Protein AF-0000000075744227 (afdb_homodimer)

pLDDT: mean 89.2, std 10.13, range [50.41, 97.88]

Solvent-accessible surface area (backbone atoms only — not comparable to full-atom values): 17697 Å² total; per-residue (Å²): 118,85,28,37,31,43,33,28,38,53,71,65,50,61,63,49,32,51,54,50,25,53,53,41,32,74,75,74,38,80,51,44,47,39,76,48,86,39,42,45,32,32,41,33,38,26,73,54,60,25,51,58,55,32,33,55,44,60,72,35,85,44,44,75,68,45,28,61,28,34,44,33,35,76,38,82,39,86,50,91,48,60,69,61,50,48,54,54,44,68,75,48,46,70,74,39,59,88,41,31,32,24,66,44,41,41,37,49,93,64,89,47,52,33,67,56,51,24,51,53,49,43,51,56,38,41,75,71,69,44,58,59,42,81,77,82,45,43,16,37,38,38,36,45,34,47,93,89,29,23,25,33,34,74,42,31,46,79,61,41,63,67,30,33,39,74,85,84,123,118,84,27,37,30,42,32,28,37,53,70,68,51,61,60,48,30,52,54,50,26,54,53,41,30,74,75,73,38,79,51,46,46,37,76,49,89,40,40,47,33,33,40,34,38,26,72,54,61,25,52,58,53,31,33,55,46,60,71,35,85,43,42,75,69,46,28,61,29,34,44,34,36,76,40,82,38,84,50,90,47,60,69,61,51,49,53,53,44,68,76,48,45,70,76,41,58,90,41,31,31,26,66,44,40,41,37,49,92,66,91,47,52,33,66,55,51,25,51,53,49,44,53,56,37,40,75,70,70,46,57,62,41,81,77,82,45,44,17,36,40,38,38,44,33,48,93,90,29,23,27,33,34,73,41,31,46,79,61,42,62,67,28,33,39,73,84,84,121

Secondary structure (DSSP, 8-state):
--EEEEEEE--SHHHHHHHHHHHHHHHHSSEEEEE-SSTTEEEEEESS-HHHHHHHHHTSTTBTTTEEEEEEESEEESS--HHHHHHHHHHHGGGGTTPPEEEEEE-TTTTS-HHHHHHHHHHHHHHTT--B-SSS-SEEEEEEEETTEEEEEEEEHHHHTTT-B----/--EEEEEEE--SHHHHHHHHHHHHHHHHSSEEEEE-SSTTEEEEEESS-HHHHHHHHHTSTTBTTTEEEEEEESEEESS--HHHHHHHHHHHGGGGTTPPEEEEEE-TTTTS-HHHHHHHHHHHHHHTT--B-SSS-SEEEEEEEETTEEEEEEEEHHHHTTT-B----

Structure (mmCIF, N/CA/C/O backbone):
data_AF-0000000075744227-model_v1
#
loop_
_entity.id
_entity.type
_entity.pdbx_description
1 polymer 'THUMP domain-containing protein'
#
loop_
_atom_site.group_PDB
_atom_site.id
_atom_site.type_symbol
_atom_site.label_atom_id
_atom_site.label_alt_id
_atom_site.label_comp_id
_atom_site.label_asym_id
_atom_site.label_entity_id
_atom_site.label_seq_id
_atom_site.pdbx_PDB_ins_code
_atom_site.Cartn_x
_atom_site.Cartn_y
_atom_site.Cartn_z
_atom_site.occupancy
_atom_site.B_iso_or_equiv
_atom_site.auth_seq_id
_atom_site.auth_comp_id
_atom_site.auth_asym_id
_atom_site.auth_atom_id
_atom_site.pdbx_PDB_model_num
ATOM 1 N N . MET A 1 1 ? -13.008 -24.016 -2.205 1 71.94 1 MET A N 1
ATOM 2 C CA . MET A 1 1 ? -11.711 -23.453 -1.839 1 71.94 1 MET A CA 1
ATOM 3 C C . MET A 1 1 ? -11.391 -22.219 -2.676 1 71.94 1 MET A C 1
ATOM 5 O O . MET A 1 1 ? -11.781 -22.141 -3.84 1 71.94 1 MET A O 1
ATOM 9 N N . VAL A 1 2 ? -11 -20.953 -2.018 1 87.75 2 VAL A N 1
ATOM 10 C CA . VAL A 1 2 ? -10.82 -19.719 -2.768 1 87.75 2 VAL A CA 1
ATOM 11 C C . VAL A 1 2 ? -9.375 -19.594 -3.234 1 87.75 2 VAL A C 1
ATOM 13 O O . VAL A 1 2 ? -8.445 -19.703 -2.432 1 87.75 2 VAL A O 1
ATOM 16 N N . ASN A 1 3 ? -9.25 -19.672 -4.637 1 95 3 ASN A N 1
ATOM 17 C CA . ASN A 1 3 ? -7.938 -19.469 -5.238 1 95 3 ASN A CA 1
ATOM 18 C C . ASN A 1 3 ? -7.664 -18 -5.5 1 95 3 ASN A C 1
ATOM 20 O O . ASN A 1 3 ? -8.594 -17.203 -5.625 1 95 3 ASN A O 1
ATOM 24 N N . VAL A 1 4 ? -6.375 -17.734 -5.508 1 96.81 4 VAL A N 1
ATOM 25 C CA . VAL A 1 4 ? -6.02 -16.312 -5.547 1 96.81 4 VAL A CA 1
ATOM 26 C C . VAL A 1 4 ? -5.016 -16.062 -6.668 1 96.81 4 VAL A C 1
ATOM 28 O O . VAL A 1 4 ? -4.094 -16.859 -6.875 1 96.81 4 VAL A O 1
ATOM 31 N N . ILE A 1 5 ? -5.223 -15.016 -7.434 1 97.56 5 ILE A N 1
ATOM 32 C CA . ILE A 1 5 ? -4.246 -14.414 -8.328 1 97.56 5 ILE A CA 1
ATOM 33 C C . ILE A 1 5 ? -3.941 -12.984 -7.875 1 97.56 5 ILE A C 1
ATOM 35 O O . ILE A 1 5 ? -4.852 -12.227 -7.535 1 97.56 5 ILE A O 1
ATOM 39 N N . LEU A 1 6 ? -2.662 -12.688 -7.82 1 95.75 6 LEU A N 1
ATOM 40 C CA . LEU A 1 6 ? -2.252 -11.32 -7.504 1 95.75 6 LEU A CA 1
ATOM 41 C C . LEU A 1 6 ? -1.836 -10.57 -8.766 1 95.75 6 LEU A C 1
ATOM 43 O O . LEU A 1 6 ? -1.061 -11.094 -9.57 1 95.75 6 LEU A O 1
ATOM 47 N N . ALA A 1 7 ? -2.418 -9.445 -8.992 1 92 7 ALA A N 1
ATOM 48 C CA . ALA A 1 7 ? -2.08 -8.594 -10.125 1 92 7 ALA A CA 1
ATOM 49 C C . ALA A 1 7 ? -1.639 -7.207 -9.672 1 92 7 ALA A C 1
ATOM 51 O O . ALA A 1 7 ? -2.225 -6.637 -8.75 1 92 7 ALA A O 1
ATOM 52 N N . THR A 1 8 ? -0.558 -6.691 -10.234 1 82.62 8 THR A N 1
ATOM 53 C CA . THR A 1 8 ? -0.039 -5.375 -9.883 1 82.62 8 THR A CA 1
ATOM 54 C C . THR A 1 8 ? -0.199 -4.402 -11.047 1 82.62 8 THR A C 1
ATOM 56 O O . THR A 1 8 ? 0.162 -4.719 -12.18 1 82.62 8 THR A O 1
ATOM 59 N N . THR A 1 9 ? -0.82 -3.322 -10.828 1 80.19 9 THR A N 1
ATOM 60 C CA . THR A 1 9 ? -1.021 -2.301 -11.852 1 80.19 9 THR A CA 1
ATOM 61 C C . THR A 1 9 ? 0.222 -1.428 -11.992 1 80.19 9 THR A C 1
ATOM 63 O O . THR A 1 9 ? 1.064 -1.384 -11.094 1 80.19 9 THR A O 1
ATOM 66 N N . LYS A 1 10 ? 0.418 -0.942 -13.227 1 62.38 10 LYS A N 1
ATOM 67 C CA . LYS A 1 10 ? 1.476 0.041 -13.438 1 62.38 10 LYS A CA 1
ATOM 68 C C . LYS A 1 10 ? 1.336 1.217 -12.477 1 62.38 10 LYS A C 1
ATOM 70 O O . LYS A 1 10 ? 0.228 1.7 -12.234 1 62.38 10 LYS A O 1
ATOM 75 N N . PRO A 1 11 ? 2.498 1.317 -11.797 1 53.53 11 PRO A N 1
ATOM 76 C CA . PRO A 1 11 ? 2.432 2.461 -10.891 1 53.53 11 PRO A CA 1
ATOM 77 C C . PRO A 1 11 ? 2.072 3.764 -11.602 1 53.53 11 PRO A C 1
ATOM 79 O O . PRO A 1 11 ? 2.57 4.027 -12.695 1 53.53 11 PRO A O 1
ATOM 82 N N . ARG A 1 12 ? 0.866 4.16 -11.586 1 50.84 12 ARG A N 1
ATOM 83 C CA . ARG A 1 12 ? 0.671 5.512 -12.102 1 50.84 12 ARG A CA 1
ATOM 84 C C . ARG A 1 12 ? 1.357 6.539 -11.203 1 50.84 12 ARG A C 1
ATOM 86 O O . ARG A 1 12 ? 1.536 7.695 -11.602 1 50.84 12 ARG A O 1
ATOM 93 N N . ASN A 1 13 ? 1.896 5.992 -10.062 1 56.44 13 ASN A N 1
ATOM 94 C CA . ASN A 1 13 ? 2.322 6.996 -9.094 1 56.44 13 ASN A CA 1
ATOM 95 C C . ASN A 1 13 ? 3.732 7.5 -9.383 1 56.44 13 ASN A C 1
ATOM 97 O O . ASN A 1 13 ? 4.066 8.641 -9.07 1 56.44 13 ASN A O 1
ATOM 101 N N . SER A 1 14 ? 4.488 6.688 -10.156 1 57.91 14 SER A N 1
ATOM 102 C CA . SER A 1 14 ? 5.867 7.133 -10.328 1 57.91 14 SER A CA 1
ATOM 103 C C . SER A 1 14 ? 5.93 8.422 -11.141 1 57.91 14 SER A C 1
ATOM 105 O O . SER A 1 14 ? 6.672 9.344 -10.797 1 57.91 14 SER A O 1
ATOM 107 N N . ARG A 1 15 ? 5.102 8.43 -12.117 1 69.31 15 ARG A N 1
ATOM 108 C CA . ARG A 1 15 ? 5.129 9.648 -12.922 1 69.31 15 ARG A CA 1
ATOM 109 C C . ARG A 1 15 ? 4.578 10.828 -12.133 1 69.31 15 ARG A C 1
ATOM 111 O O . ARG A 1 15 ? 5.117 11.938 -12.211 1 69.31 15 ARG A O 1
ATOM 118 N N . ILE A 1 16 ? 3.674 10.484 -11.297 1 79.62 16 ILE A N 1
ATOM 119 C CA . ILE A 1 16 ? 3.055 11.555 -10.523 1 79.62 16 ILE A CA 1
ATOM 120 C C . ILE A 1 16 ? 4.035 12.078 -9.477 1 79.62 16 ILE A C 1
ATOM 122 O O . ILE A 1 16 ? 4.148 13.289 -9.273 1 79.62 16 ILE A O 1
ATOM 126 N N . ALA A 1 17 ? 4.801 11.203 -8.836 1 88.81 17 ALA A N 1
ATOM 127 C CA . ALA A 1 17 ? 5.781 11.594 -7.832 1 88.81 17 ALA A CA 1
ATOM 128 C C . ALA A 1 17 ? 6.844 12.516 -8.43 1 88.81 17 ALA A C 1
ATOM 130 O O . ALA A 1 17 ? 7.16 13.562 -7.863 1 88.81 17 ALA A O 1
ATOM 131 N N . LYS A 1 18 ? 7.324 12.133 -9.586 1 88.62 18 LYS A N 1
ATOM 132 C CA . LYS A 1 18 ? 8.359 12.93 -10.234 1 88.62 18 LYS A CA 1
ATOM 133 C C . LYS A 1 18 ? 7.805 14.281 -10.688 1 88.62 18 LYS A C 1
ATOM 135 O O . LYS A 1 18 ? 8.453 15.312 -10.508 1 88.62 18 LYS A O 1
ATOM 140 N N . ASP A 1 19 ? 6.617 14.328 -11.297 1 89.38 19 ASP A N 1
ATOM 141 C CA . ASP A 1 19 ? 5.984 15.562 -11.742 1 89.38 19 ASP A CA 1
ATOM 142 C C . ASP A 1 19 ? 5.758 16.516 -10.57 1 89.38 19 ASP A C 1
ATOM 144 O O . ASP A 1 19 ? 6.012 17.719 -10.688 1 89.38 19 ASP A O 1
ATOM 148 N N . LEU A 1 20 ? 5.332 15.945 -9.5 1 93.25 20 LEU A N 1
ATOM 149 C CA . LEU A 1 20 ? 5.094 16.766 -8.312 1 93.25 20 LEU A CA 1
ATOM 150 C C . LEU A 1 20 ? 6.406 17.297 -7.75 1 93.25 20 LEU A C 1
ATOM 152 O O . LEU A 1 20 ? 6.488 18.469 -7.355 1 93.25 20 LEU A O 1
ATOM 156 N N . GLU A 1 21 ? 7.379 16.438 -7.699 1 95.69 21 GLU A N 1
ATOM 157 C CA . GLU A 1 21 ? 8.688 16.859 -7.207 1 95.69 21 GLU A CA 1
ATOM 158 C C . GLU A 1 21 ? 9.258 18 -8.039 1 95.69 21 GLU A C 1
ATOM 160 O O . GLU A 1 21 ? 9.719 19 -7.496 1 95.69 21 GLU A O 1
ATOM 165 N N . ASP A 1 22 ? 9.195 17.812 -9.336 1 94 22 ASP A N 1
ATOM 166 C CA . ASP A 1 22 ? 9.688 18.859 -10.234 1 94 22 ASP A CA 1
ATOM 167 C C . ASP A 1 22 ? 8.945 20.172 -10 1 94 22 ASP A C 1
ATOM 169 O O . ASP A 1 22 ? 9.57 21.234 -9.953 1 94 22 ASP A O 1
ATOM 173 N N . TYR A 1 23 ? 7.656 20.078 -9.883 1 95.62 23 TYR A N 1
ATOM 174 C CA . TYR A 1 23 ? 6.836 21.25 -9.633 1 95.62 23 TYR A CA 1
ATOM 175 C C . TYR A 1 23 ? 7.266 21.953 -8.352 1 95.62 23 TYR A C 1
ATOM 177 O O . TYR A 1 23 ? 7.449 23.172 -8.336 1 95.62 23 TYR A O 1
ATOM 185 N N . LEU A 1 24 ? 7.469 21.203 -7.293 1 96.69 24 LEU A N 1
ATOM 186 C CA . LEU A 1 24 ? 7.762 21.781 -5.984 1 96.69 24 LEU A CA 1
ATOM 187 C C . LEU A 1 24 ? 9.188 22.328 -5.938 1 96.69 24 LEU A C 1
ATOM 189 O O . LEU A 1 24 ? 9.453 23.312 -5.254 1 96.69 24 LEU A O 1
ATOM 193 N N . ILE A 1 25 ? 10.094 21.672 -6.66 1 95.88 25 ILE A N 1
ATOM 194 C CA . ILE A 1 25 ? 11.469 22.156 -6.723 1 95.88 25 ILE A CA 1
ATOM 195 C C . ILE A 1 25 ? 11.492 23.547 -7.371 1 95.88 25 ILE A C 1
ATOM 197 O O . ILE A 1 25 ? 12.203 24.438 -6.91 1 95.88 25 ILE A O 1
ATOM 201 N N . VAL A 1 26 ? 10.734 23.688 -8.391 1 95.75 26 VAL A N 1
ATOM 202 C CA . VAL A 1 26 ? 10.664 24.969 -9.086 1 95.75 26 VAL A CA 1
ATOM 203 C C . VAL A 1 26 ? 10.047 26.016 -8.172 1 95.75 26 VAL A C 1
ATOM 205 O O . VAL A 1 26 ? 10.508 27.156 -8.125 1 95.75 26 VAL A O 1
ATOM 208 N N . LYS A 1 27 ? 9.055 25.656 -7.398 1 95.94 27 LYS A N 1
ATOM 209 C CA . LYS A 1 27 ? 8.281 26.609 -6.605 1 95.94 27 LYS A CA 1
ATOM 210 C C . LYS A 1 27 ? 8.961 26.891 -5.27 1 95.94 27 LYS A C 1
ATOM 212 O O . LYS A 1 27 ? 8.883 28.016 -4.75 1 95.94 27 LYS A O 1
ATOM 217 N N . LEU A 1 28 ? 9.539 25.828 -4.684 1 96.19 28 LEU A N 1
ATOM 218 C CA . LEU A 1 28 ? 9.906 25.953 -3.277 1 96.19 28 LEU A CA 1
ATOM 219 C C . LEU A 1 28 ? 11.391 25.625 -3.072 1 96.19 28 LEU A C 1
ATOM 221 O O . LEU A 1 28 ? 11.953 25.922 -2.016 1 96.19 28 LEU A O 1
ATOM 225 N N . GLY A 1 29 ? 12 25.031 -4.094 1 94.25 29 GLY A N 1
ATOM 226 C CA . GLY A 1 29 ? 13.375 24.594 -3.924 1 94.25 29 GLY A CA 1
ATOM 227 C C . GLY A 1 29 ? 13.5 23.141 -3.525 1 94.25 29 GLY A C 1
ATOM 228 O O . GLY A 1 29 ? 12.875 22.266 -4.137 1 94.25 29 GLY A O 1
ATOM 229 N N . ASN A 1 30 ? 14.25 22.844 -2.457 1 92.38 30 ASN A N 1
ATOM 230 C CA . ASN A 1 30 ? 14.648 21.484 -2.098 1 92.38 30 ASN A CA 1
ATOM 231 C C . ASN A 1 30 ? 13.492 20.703 -1.468 1 92.38 30 ASN A C 1
ATOM 233 O O . ASN A 1 30 ? 13.195 20.875 -0.284 1 92.38 30 ASN A O 1
ATOM 237 N N . VAL A 1 31 ? 12.867 19.875 -2.254 1 95.81 31 VAL A N 1
ATOM 238 C CA . VAL A 1 31 ? 11.797 18.984 -1.829 1 95.81 31 VAL A CA 1
ATOM 239 C C . VAL A 1 31 ? 12 17.594 -2.438 1 95.81 31 VAL A C 1
ATOM 241 O O . VAL A 1 31 ? 12.461 17.469 -3.574 1 95.81 31 VAL A O 1
ATOM 244 N N . LYS A 1 32 ? 11.758 16.641 -1.697 1 96.75 32 LYS A N 1
ATOM 245 C CA . LYS A 1 32 ? 11.82 15.258 -2.174 1 96.75 32 LYS A CA 1
ATOM 246 C C . LYS A 1 32 ? 10.438 14.602 -2.135 1 96.75 32 LYS A C 1
ATOM 248 O O . LYS A 1 32 ? 9.727 14.703 -1.135 1 96.75 32 LYS A O 1
ATOM 253 N N . VAL A 1 33 ? 10.039 14.047 -3.252 1 94.31 33 VAL A N 1
ATOM 254 C CA . VAL A 1 33 ? 8.773 13.312 -3.316 1 94.31 33 VAL A CA 1
ATOM 255 C C . VAL A 1 33 ? 9.039 11.844 -3.637 1 94.31 33 VAL A C 1
ATOM 257 O O . VAL A 1 33 ? 9.703 11.531 -4.625 1 94.31 33 VAL A O 1
ATOM 260 N N . THR A 1 34 ? 8.523 11.008 -2.809 1 91 34 THR A N 1
ATOM 261 C CA . THR A 1 34 ? 8.742 9.578 -3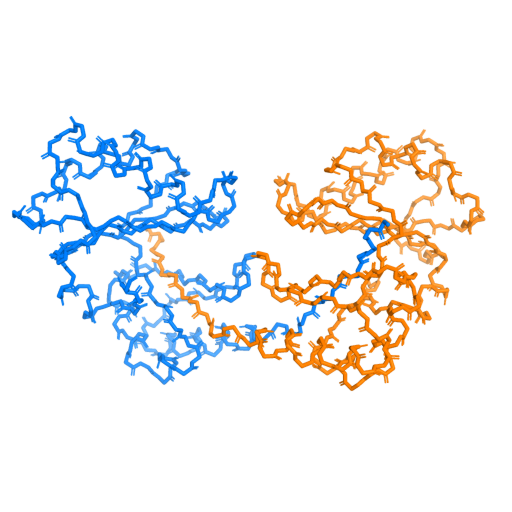.014 1 91 34 THR A CA 1
ATOM 262 C C . THR A 1 34 ? 7.438 8.805 -2.867 1 91 34 THR A C 1
ATOM 264 O O . THR A 1 34 ? 6.5 9.273 -2.213 1 91 34 THR A O 1
ATOM 267 N N . LYS A 1 35 ? 7.406 7.727 -3.502 1 83.94 35 LYS A N 1
ATOM 268 C CA . LYS A 1 35 ? 6.305 6.793 -3.291 1 83.94 35 LYS A CA 1
ATOM 269 C C . LYS A 1 35 ? 6.473 6.031 -1.978 1 83.94 35 LYS A C 1
ATOM 271 O O . LYS A 1 35 ? 7.59 5.652 -1.612 1 83.94 35 LYS A O 1
ATOM 276 N N . SER A 1 36 ? 5.395 5.895 -1.27 1 81.12 36 SER A N 1
ATOM 277 C CA . SER A 1 36 ? 5.426 5.031 -0.093 1 81.12 36 SER A CA 1
ATOM 278 C C . SER A 1 36 ? 5.191 3.57 -0.473 1 81.12 36 SER A C 1
ATOM 280 O O . SER A 1 36 ? 5 3.254 -1.647 1 81.12 36 SER A O 1
ATOM 282 N N . ARG A 1 37 ? 5.324 2.748 0.46 1 71.5 37 ARG A N 1
ATOM 283 C CA . ARG A 1 37 ? 5.012 1.342 0.22 1 71.5 37 ARG A CA 1
ATOM 284 C C . ARG A 1 37 ? 3.516 1.137 0.027 1 71.5 37 ARG A C 1
ATOM 286 O O . ARG A 1 37 ? 3.078 0.059 -0.382 1 71.5 37 ARG A O 1
ATOM 293 N N . PHE A 1 38 ? 2.695 2.189 0.359 1 73.06 38 PHE A N 1
ATOM 294 C CA . PHE A 1 38 ? 1.245 2.117 0.218 1 73.06 38 PHE A CA 1
ATOM 295 C C . PHE A 1 38 ? 0.799 2.727 -1.105 1 73.06 38 PHE A C 1
ATOM 297 O O . PHE A 1 38 ? 1.265 3.803 -1.488 1 73.06 38 PHE A O 1
ATOM 304 N N . SER A 1 39 ? -0.042 2.027 -1.713 1 68 39 SER A N 1
ATOM 305 C CA . SER A 1 39 ? -0.528 2.438 -3.027 1 68 39 SER A CA 1
ATOM 306 C C . SER A 1 39 ? -1.152 3.828 -2.979 1 68 39 SER A C 1
ATOM 308 O O . SER A 1 39 ? -1.99 4.105 -2.117 1 68 39 SER A O 1
ATOM 310 N N . GLY A 1 40 ? -0.608 4.695 -3.834 1 73.5 40 GLY A N 1
ATOM 311 C CA . GLY A 1 40 ? -1.217 6.004 -4.004 1 73.5 40 GLY A CA 1
ATOM 312 C C . GLY A 1 40 ? -0.721 7.031 -3.002 1 73.5 40 GLY A C 1
ATOM 313 O O . GLY A 1 40 ? -1.068 8.211 -3.088 1 73.5 40 GLY A O 1
ATOM 314 N N . LEU A 1 41 ? 0.095 6.52 -2.09 1 83.94 41 LEU A N 1
ATOM 315 C CA . LEU A 1 41 ? 0.563 7.453 -1.071 1 83.94 41 LEU A CA 1
ATOM 316 C C . LEU A 1 41 ? 1.947 7.988 -1.421 1 83.94 41 LEU A C 1
ATOM 318 O O . LEU A 1 41 ? 2.895 7.215 -1.581 1 83.94 41 LEU A O 1
ATOM 322 N N . LEU A 1 42 ? 2.025 9.258 -1.548 1 90 42 LEU A N 1
ATOM 323 C CA . LEU A 1 42 ? 3.291 9.945 -1.771 1 90 42 LEU A CA 1
ATOM 324 C C . LEU A 1 42 ? 3.777 10.617 -0.492 1 90 42 LEU A C 1
ATOM 326 O O . LEU A 1 42 ? 2.979 11.172 0.266 1 90 42 LEU A O 1
ATOM 330 N N . VAL A 1 43 ? 5.02 10.508 -0.291 1 94.12 43 VAL A N 1
ATOM 331 C CA . VAL A 1 43 ? 5.66 11.164 0.842 1 94.12 43 VAL A CA 1
ATOM 332 C C . VAL A 1 43 ? 6.504 12.336 0.349 1 94.12 43 VAL A C 1
ATOM 334 O O . VAL A 1 43 ? 7.398 12.156 -0.479 1 94.12 43 VAL A O 1
ATOM 337 N N . ILE A 1 44 ? 6.203 13.453 0.833 1 97 44 ILE A N 1
ATOM 338 C CA . ILE A 1 44 ? 6.926 14.672 0.483 1 97 44 ILE A CA 1
ATOM 339 C C . ILE A 1 44 ? 7.777 15.125 1.666 1 97 44 ILE A C 1
ATOM 341 O O . ILE A 1 44 ? 7.258 15.367 2.758 1 97 44 ILE A O 1
ATOM 345 N N . GLU A 1 45 ? 9.039 15.227 1.438 1 97.38 45 GLU A N 1
ATOM 346 C CA . GLU A 1 45 ? 9.977 15.617 2.484 1 97.38 45 GLU A CA 1
ATOM 347 C C . GLU A 1 45 ? 10.625 16.969 2.168 1 97.38 45 GLU A C 1
ATOM 349 O O . GLU A 1 45 ? 11.008 17.219 1.026 1 97.38 45 GLU A O 1
ATOM 354 N N . THR A 1 46 ? 10.703 17.828 3.145 1 96.81 46 THR A N 1
ATOM 355 C CA . THR A 1 46 ? 11.242 19.188 2.971 1 96.81 46 THR A CA 1
ATOM 356 C C . THR A 1 46 ? 11.703 19.75 4.309 1 96.81 46 THR A C 1
ATOM 358 O O . THR A 1 46 ? 11.344 19.234 5.367 1 96.81 46 THR A O 1
ATOM 361 N N . GLU A 1 47 ? 12.516 20.766 4.258 1 96.31 47 GLU A N 1
ATOM 362 C CA . GLU A 1 47 ? 12.906 21.5 5.453 1 96.31 47 GLU A CA 1
ATOM 363 C C . GLU A 1 47 ? 11.922 22.641 5.75 1 96.31 47 GLU A C 1
ATOM 365 O O . GLU A 1 47 ? 11.945 23.219 6.836 1 96.31 47 GLU A O 1
ATOM 370 N N . LEU A 1 48 ? 11.031 22.859 4.859 1 96.81 48 LEU A N 1
ATOM 371 C CA . LEU A 1 48 ? 10.07 23.938 4.988 1 96.81 48 LEU A CA 1
ATOM 372 C C . LEU A 1 48 ? 8.891 23.531 5.863 1 96.81 48 LEU A C 1
ATOM 374 O O . LEU A 1 48 ? 8.688 22.344 6.109 1 96.81 48 LEU A O 1
ATOM 378 N N . ASP A 1 49 ? 8.203 24.484 6.371 1 96.25 49 ASP A N 1
ATOM 379 C CA . ASP A 1 49 ? 6.965 24.25 7.105 1 96.25 49 ASP A CA 1
ATOM 380 C C . ASP A 1 49 ? 5.984 23.422 6.277 1 96.25 49 ASP A C 1
ATOM 382 O O . ASP A 1 49 ? 5.66 23.781 5.145 1 96.25 49 ASP A O 1
ATOM 386 N N . PRO A 1 50 ? 5.527 22.359 6.855 1 96.88 50 PRO A N 1
ATOM 387 C CA . PRO A 1 50 ? 4.664 21.469 6.074 1 96.88 50 PRO A CA 1
ATOM 388 C C . PRO A 1 50 ? 3.371 22.156 5.629 1 96.88 50 PRO A C 1
ATOM 390 O O . PRO A 1 50 ? 2.846 21.844 4.555 1 96.88 50 PRO A O 1
ATOM 393 N N . THR A 1 51 ? 2.838 23.031 6.422 1 96.44 51 THR A N 1
ATOM 394 C CA . THR A 1 51 ? 1.586 23.672 6.047 1 96.44 51 THR A CA 1
ATOM 395 C C . THR A 1 51 ? 1.8 24.625 4.867 1 96.44 51 THR A C 1
ATOM 397 O O . THR A 1 51 ? 0.919 24.766 4.016 1 96.44 51 THR A O 1
ATOM 400 N N . LEU A 1 52 ? 2.941 25.172 4.832 1 96 52 LEU A N 1
ATOM 401 C CA . LEU A 1 52 ? 3.279 26.031 3.705 1 96 52 LEU A CA 1
ATOM 402 C C . LEU A 1 52 ? 3.373 25.234 2.414 1 96 52 LEU A C 1
ATOM 404 O O . LEU A 1 52 ? 2.799 25.609 1.393 1 96 52 LEU A O 1
ATOM 408 N N . VAL A 1 53 ? 4.094 24.172 2.496 1 97.19 53 VAL A N 1
ATOM 409 C CA . VAL A 1 53 ? 4.273 23.328 1.327 1 97.19 53 VAL A CA 1
ATOM 410 C C . VAL A 1 53 ? 2.922 22.781 0.869 1 97.19 53 VAL A C 1
ATOM 412 O O . VAL A 1 53 ? 2.633 22.75 -0.329 1 97.19 53 VAL A O 1
ATOM 415 N N . SER A 1 54 ? 2.148 22.359 1.771 1 97.5 54 SER A N 1
ATOM 416 C CA . SER A 1 54 ? 0.815 21.844 1.474 1 97.5 54 SER A CA 1
ATOM 417 C C . SER A 1 54 ? -0.028 22.891 0.748 1 97.5 54 SER A C 1
ATOM 419 O O . SER A 1 54 ? -0.782 22.547 -0.17 1 97.5 54 SER A O 1
ATOM 421 N N . ARG A 1 55 ? 0.102 24.156 1.167 1 95.88 55 ARG A N 1
ATOM 422 C CA . ARG A 1 55 ? -0.629 25.234 0.513 1 95.88 55 ARG A CA 1
ATOM 423 C C . ARG A 1 55 ? -0.209 25.375 -0.946 1 95.88 55 ARG A C 1
ATOM 425 O O . ARG A 1 55 ? -1.046 25.625 -1.817 1 95.88 55 ARG A O 1
ATOM 432 N N . VAL A 1 56 ? 1.006 25.266 -1.16 1 96.44 56 VAL A N 1
ATOM 433 C CA . VAL A 1 56 ? 1.524 25.344 -2.521 1 96.44 56 VAL A CA 1
ATOM 434 C C . VAL A 1 56 ? 0.96 24.203 -3.359 1 96.44 56 VAL A C 1
ATOM 436 O O . VAL A 1 56 ? 0.566 24.391 -4.512 1 96.44 56 VAL A O 1
ATOM 439 N N . ILE A 1 57 ? 0.919 23 -2.771 1 96.31 57 ILE A N 1
ATOM 440 C CA . ILE A 1 57 ? 0.383 21.844 -3.48 1 96.31 57 ILE A CA 1
ATOM 441 C C . ILE A 1 57 ? -1.103 22.047 -3.764 1 96.31 57 ILE A C 1
ATOM 443 O O . ILE A 1 57 ? -1.582 21.734 -4.855 1 96.31 57 ILE A O 1
ATOM 447 N N . LEU A 1 58 ? -1.766 22.594 -2.779 1 92.69 58 LEU A N 1
ATOM 448 C CA . LEU A 1 58 ? -3.203 22.828 -2.883 1 92.69 58 LEU A CA 1
ATOM 449 C C . LEU A 1 58 ? -3.527 23.75 -4.055 1 92.69 58 LEU A C 1
ATOM 451 O O . LEU A 1 58 ? -4.586 23.609 -4.676 1 92.69 58 LEU A O 1
ATOM 455 N N . ARG A 1 59 ? -2.666 24.594 -4.348 1 91.69 59 ARG A N 1
ATOM 456 C CA . ARG A 1 59 ? -2.879 25.578 -5.398 1 91.69 59 ARG A CA 1
ATOM 457 C C . ARG A 1 59 ? -2.314 25.094 -6.73 1 91.69 59 ARG A C 1
ATOM 459 O O . ARG A 1 59 ? -2.389 25.797 -7.738 1 91.69 59 ARG A O 1
ATOM 466 N N . SER A 1 60 ? -1.785 23.953 -6.707 1 92.31 60 SER A N 1
ATOM 467 C CA . SER A 1 60 ? -1.171 23.391 -7.902 1 92.31 60 SER A CA 1
ATOM 468 C C . SER A 1 60 ? -2.203 22.688 -8.773 1 92.31 60 SER A C 1
ATOM 470 O O . SER A 1 60 ? -3.316 22.406 -8.32 1 92.31 60 SER A O 1
ATOM 472 N N . PRO A 1 61 ? -1.798 22.312 -9.992 1 89.75 61 PRO A N 1
ATOM 473 C CA . PRO A 1 61 ? -2.703 21.562 -10.875 1 89.75 61 PRO A CA 1
ATOM 474 C C . PRO A 1 61 ? -2.926 20.125 -10.406 1 89.75 61 PRO A C 1
ATOM 476 O O . PRO A 1 61 ? -3.816 19.438 -10.906 1 89.75 61 PRO A O 1
ATOM 479 N N . PHE A 1 62 ? -2.217 19.734 -9.391 1 88.62 62 PHE A N 1
ATOM 480 C CA . PHE A 1 62 ? -2.297 18.344 -8.961 1 88.62 62 PHE A CA 1
ATOM 481 C C . PHE A 1 62 ? -3.473 18.141 -8.016 1 88.62 62 PHE A C 1
ATOM 483 O O . PHE A 1 62 ? -4.059 17.047 -7.965 1 88.62 62 PHE A O 1
ATOM 490 N N . ALA A 1 63 ? -3.762 19.156 -7.266 1 87.31 63 ALA A N 1
ATOM 491 C CA . ALA A 1 63 ? -4.777 19.047 -6.223 1 87.31 63 ALA A CA 1
ATOM 492 C C . ALA A 1 63 ? -6.164 18.844 -6.828 1 87.31 63 ALA A C 1
ATOM 494 O O . ALA A 1 63 ? -6.594 19.594 -7.699 1 87.31 63 ALA A O 1
ATOM 495 N N . GLY A 1 64 ? -6.77 17.828 -6.391 1 78.69 64 GLY A N 1
ATOM 496 C CA . GLY A 1 64 ? -8.125 17.578 -6.859 1 78.69 64 GLY A CA 1
ATOM 497 C C . GLY A 1 64 ? -8.164 16.812 -8.172 1 78.69 64 GLY A C 1
ATOM 498 O O . GLY A 1 64 ? -9.211 16.312 -8.57 1 78.69 64 GLY A O 1
ATOM 499 N N . THR A 1 65 ? -7.074 16.812 -8.922 1 78.06 65 THR A N 1
ATOM 500 C CA . THR A 1 65 ? -7.016 16.078 -10.188 1 78.06 65 THR A CA 1
ATOM 501 C C . THR A 1 65 ? -6.324 14.734 -10 1 78.06 65 THR A C 1
ATOM 503 O O . THR A 1 65 ? -6.934 13.688 -10.203 1 78.06 65 THR A O 1
ATOM 506 N N . VAL A 1 66 ? -5.047 14.867 -9.492 1 76 66 VAL A N 1
ATOM 507 C CA . VAL A 1 66 ? -4.289 13.633 -9.297 1 76 66 VAL A CA 1
ATOM 508 C C . VAL A 1 66 ? -4.184 13.328 -7.801 1 76 66 VAL A C 1
ATOM 510 O O . VAL A 1 66 ? -4.129 12.164 -7.398 1 76 66 VAL A O 1
ATOM 513 N N . LEU A 1 67 ? -4.145 14.398 -7.039 1 86.19 67 LEU A N 1
ATOM 514 C CA . LEU A 1 67 ? -4.07 14.25 -5.59 1 86.19 67 LEU A CA 1
ATOM 515 C C . LEU A 1 67 ? -5.434 14.477 -4.949 1 86.19 67 LEU A C 1
ATOM 517 O O . LEU A 1 67 ? -6.051 15.523 -5.145 1 86.19 67 LEU A O 1
ATOM 521 N N . PHE A 1 68 ? -5.82 13.57 -4.203 1 82.75 68 PHE A N 1
ATOM 522 C CA . PHE A 1 68 ? -7.145 13.688 -3.605 1 82.75 68 PHE A CA 1
ATOM 523 C C . PHE A 1 68 ? -7.039 13.961 -2.109 1 82.75 68 PHE A C 1
ATOM 525 O O . PHE A 1 68 ? -8.023 14.336 -1.469 1 82.75 68 PHE A O 1
ATOM 532 N N . ARG A 1 69 ? -5.859 13.734 -1.591 1 89.12 69 ARG A N 1
ATOM 533 C CA . ARG A 1 69 ? -5.59 14.07 -0.196 1 89.12 69 ARG A CA 1
ATOM 534 C C . ARG A 1 69 ? -4.199 14.68 -0.036 1 89.12 69 ARG A C 1
ATOM 536 O O . ARG A 1 69 ? -3.242 14.219 -0.661 1 89.12 69 ARG A O 1
ATOM 543 N N . ILE A 1 70 ? -4.145 15.656 0.708 1 95 70 ILE A N 1
ATOM 544 C CA . ILE A 1 70 ? -2.895 16.312 1.083 1 95 70 ILE A CA 1
ATOM 545 C C . ILE A 1 70 ? -2.902 16.625 2.578 1 95 70 ILE A C 1
ATOM 547 O O . ILE A 1 70 ? -3.762 17.359 3.064 1 95 70 ILE A O 1
ATOM 551 N N . VAL A 1 71 ? -1.973 16.047 3.312 1 96.56 71 VAL A N 1
ATOM 552 C CA . VAL A 1 71 ? -1.979 16.156 4.77 1 96.56 71 VAL A CA 1
ATOM 553 C C . VAL A 1 71 ? -0.596 16.578 5.262 1 96.56 71 VAL A C 1
ATOM 555 O O . VAL A 1 71 ? 0.331 15.758 5.289 1 96.56 71 VAL A O 1
ATOM 558 N N . PRO A 1 72 ? -0.434 17.797 5.715 1 97.81 72 PRO A N 1
ATOM 559 C CA . PRO A 1 72 ? 0.817 18.172 6.379 1 97.81 72 PRO A CA 1
ATOM 560 C C . PRO A 1 72 ? 0.95 17.547 7.77 1 97.81 72 PRO A C 1
ATOM 562 O O . PRO A 1 72 ? 0.009 17.609 8.562 1 97.81 72 PRO A O 1
ATOM 565 N N . ILE A 1 73 ? 2.086 16.984 7.992 1 96.5 73 ILE A N 1
ATOM 566 C CA . ILE A 1 73 ? 2.365 16.406 9.305 1 96.5 73 ILE A CA 1
ATOM 567 C C . ILE A 1 73 ? 2.988 17.453 10.211 1 96.5 73 ILE A C 1
ATOM 569 O O . ILE A 1 73 ? 4.059 17.984 9.906 1 96.5 73 ILE A O 1
ATOM 573 N N . ILE A 1 74 ? 2.357 17.703 11.266 1 93.88 74 ILE A N 1
ATOM 574 C CA . ILE A 1 74 ? 2.85 18.781 12.117 1 93.88 74 ILE A CA 1
ATOM 575 C C . ILE A 1 74 ? 3.68 18.188 13.258 1 93.88 74 ILE A C 1
ATOM 577 O O . ILE A 1 74 ? 4.441 18.906 13.914 1 93.88 74 ILE A O 1
ATOM 581 N N . GLU A 1 75 ? 3.432 16.938 13.508 1 92.69 75 GLU A N 1
ATOM 582 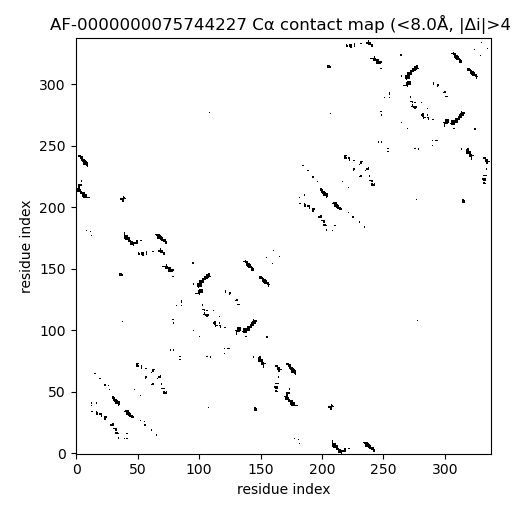C CA . GLU A 1 75 ? 4.188 16.25 14.547 1 92.69 75 GLU A CA 1
ATOM 583 C C . GLU A 1 75 ? 4.414 14.789 14.195 1 92.69 75 GLU A C 1
ATOM 585 O O . GLU A 1 75 ? 3.475 14.086 13.805 1 92.69 75 GLU A O 1
ATOM 590 N N . HIS A 1 76 ? 5.676 14.453 14.258 1 91.69 76 HIS A N 1
ATOM 591 C CA . HIS A 1 76 ? 5.996 13.039 14.07 1 91.69 76 HIS A CA 1
ATOM 592 C C . HIS A 1 76 ? 5.879 12.273 15.383 1 91.69 76 HIS A C 1
ATOM 594 O O . HIS A 1 76 ? 6.289 12.766 16.438 1 91.69 76 HIS A O 1
ATOM 600 N N . ILE A 1 77 ? 5.234 11.141 15.188 1 86.94 77 ILE A N 1
ATOM 601 C CA . ILE A 1 77 ? 5.156 10.289 16.375 1 86.94 77 ILE A CA 1
ATOM 602 C C . ILE A 1 77 ? 5.727 8.906 16.062 1 86.94 77 ILE A C 1
ATOM 604 O O . ILE A 1 77 ? 5.656 8.445 14.922 1 86.94 77 ILE A O 1
ATOM 608 N N . ASN A 1 78 ? 6.367 8.367 17.078 1 79.5 78 ASN A N 1
ATOM 609 C CA . ASN A 1 78 ? 6.961 7.047 16.891 1 79.5 78 ASN A CA 1
ATOM 610 C C . ASN A 1 78 ? 5.918 5.941 17 1 79.5 78 ASN A C 1
ATOM 612 O O . ASN A 1 78 ? 5.562 5.523 18.109 1 79.5 78 ASN A O 1
ATOM 616 N N . GLY A 1 79 ? 5.395 5.504 15.922 1 80.94 79 GLY A N 1
ATOM 617 C CA . GLY A 1 79 ? 4.414 4.426 15.922 1 80.94 79 GLY A CA 1
ATOM 618 C C . GLY A 1 79 ? 3.059 4.852 16.453 1 80.94 79 GLY A C 1
ATOM 619 O O . GLY A 1 79 ? 2.801 6.043 16.625 1 80.94 79 GLY A O 1
ATOM 620 N N . LEU A 1 80 ? 2.217 3.875 16.578 1 84.94 80 LEU A N 1
ATOM 621 C CA . LEU A 1 80 ? 0.851 4.121 17.016 1 84.94 80 LEU A CA 1
ATOM 622 C C . LEU A 1 80 ? 0.699 3.805 18.5 1 84.94 80 LEU A C 1
ATOM 624 O O . LEU A 1 80 ? -0.074 2.922 18.875 1 84.94 80 LEU A O 1
ATOM 628 N N . ASN A 1 81 ? 1.442 4.547 19.344 1 88.81 81 ASN A N 1
ATOM 629 C CA . ASN A 1 81 ? 1.261 4.5 20.797 1 88.81 81 ASN A CA 1
ATOM 630 C C . ASN A 1 81 ? 0.15 5.441 21.25 1 88.81 81 ASN A C 1
ATOM 632 O O . ASN A 1 81 ? 0.347 6.656 21.312 1 88.81 81 ASN A O 1
ATOM 636 N N . LEU A 1 82 ? -0.923 4.836 21.656 1 90.75 82 LEU A N 1
ATOM 637 C CA . LEU A 1 82 ? -2.123 5.617 21.938 1 90.75 82 LEU A CA 1
ATOM 638 C C . LEU A 1 82 ? -1.925 6.496 23.172 1 90.75 82 LEU A C 1
ATOM 640 O O . LEU A 1 82 ? -2.396 7.637 23.203 1 90.75 82 LEU A O 1
ATOM 644 N N . GLU A 1 83 ? -1.205 5.969 24.141 1 91.81 83 GLU A N 1
ATOM 645 C CA . GLU A 1 83 ? -0.966 6.762 25.344 1 91.81 83 GLU A CA 1
ATOM 646 C C . GLU A 1 83 ? -0.159 8.016 25.031 1 91.81 83 GLU A C 1
ATOM 648 O O . GLU A 1 83 ? -0.466 9.102 25.531 1 91.81 83 GLU A O 1
ATOM 653 N N . ASP A 1 84 ? 0.847 7.836 24.219 1 92.25 84 ASP A N 1
ATOM 654 C CA . ASP A 1 84 ? 1.662 8.969 23.781 1 92.25 84 ASP A CA 1
ATOM 655 C C . ASP A 1 84 ? 0.83 9.977 23 1 92.25 84 ASP A C 1
ATOM 657 O O . ASP A 1 84 ? 0.995 11.188 23.156 1 92.25 84 ASP A O 1
ATOM 661 N N . LEU A 1 85 ? -0.043 9.477 22.172 1 93.94 85 LEU A N 1
ATOM 662 C CA . LEU A 1 85 ? -0.905 10.328 21.359 1 93.94 85 LEU A CA 1
ATOM 663 C C . LEU A 1 85 ? -1.868 11.125 22.234 1 93.94 85 LEU A C 1
ATOM 665 O O . LEU A 1 85 ? -2.061 12.32 22.031 1 93.94 85 LEU A O 1
ATOM 669 N N . VAL A 1 86 ? -2.393 10.461 23.234 1 95.44 86 VAL A N 1
ATOM 670 C CA . VAL A 1 86 ? -3.326 11.109 24.156 1 95.44 86 VAL A CA 1
ATOM 671 C C . VAL A 1 86 ? -2.617 12.242 24.906 1 95.44 86 VAL A C 1
ATOM 673 O O . VAL A 1 86 ? -3.135 13.352 25 1 95.44 86 VAL A O 1
ATOM 676 N N . ASN A 1 87 ? -1.447 11.961 25.391 1 94.38 87 ASN A N 1
ATOM 677 C CA . ASN A 1 87 ? -0.677 12.969 26.094 1 94.38 87 ASN A CA 1
ATOM 678 C C . ASN A 1 87 ? -0.345 14.156 25.203 1 94.38 87 ASN A C 1
ATOM 680 O O . ASN A 1 87 ? -0.388 15.305 25.641 1 94.38 87 ASN A O 1
ATOM 684 N N . TRP A 1 88 ? 0.016 13.836 24.031 1 94.62 88 TRP A N 1
ATOM 685 C CA . TRP A 1 88 ? 0.308 14.891 23.062 1 94.62 88 TRP A CA 1
ATOM 686 C C . TRP A 1 88 ? -0.908 15.781 22.844 1 94.62 88 TRP A C 1
ATOM 688 O O . TRP A 1 88 ? -0.789 17.016 22.844 1 94.62 88 TRP A O 1
ATOM 698 N N . VAL A 1 89 ? -2.08 15.188 22.672 1 95.88 89 VAL A N 1
ATOM 699 C CA . VAL A 1 89 ? -3.314 15.938 22.453 1 95.88 89 VAL A CA 1
ATOM 700 C C . VAL A 1 89 ? -3.617 16.812 23.672 1 95.88 89 VAL A C 1
ATOM 702 O O . VAL A 1 89 ? -3.971 17.984 23.516 1 95.88 89 VAL A O 1
ATOM 705 N N . LEU A 1 90 ? -3.402 16.297 24.875 1 96.06 90 LEU A N 1
ATOM 706 C CA . LEU A 1 90 ? -3.729 17.016 26.094 1 96.06 90 LEU A CA 1
ATOM 707 C C . LEU A 1 90 ? -2.893 18.297 26.219 1 96.06 90 LEU A C 1
ATOM 709 O O . LEU A 1 90 ? -3.371 19.312 26.734 1 96.06 90 LEU A O 1
ATOM 713 N N . ARG A 1 91 ? -1.747 18.234 25.719 1 95.69 91 ARG A N 1
ATOM 714 C CA . ARG A 1 91 ? -0.854 19.375 25.797 1 95.69 91 ARG A CA 1
ATOM 715 C C . ARG A 1 91 ? -1.253 20.453 24.797 1 95.69 91 ARG A C 1
ATOM 717 O O . ARG A 1 91 ? -0.885 21.625 24.938 1 95.69 91 ARG A O 1
ATOM 724 N N . ARG A 1 92 ? -2.064 20.047 23.797 1 95.75 92 ARG A N 1
ATOM 725 C CA . ARG A 1 92 ? -2.256 20.969 22.688 1 95.75 92 ARG A CA 1
ATOM 726 C C . ARG A 1 92 ? -3.738 21.234 22.438 1 95.75 92 ARG A C 1
ATOM 728 O O . ARG A 1 92 ? -4.098 22.062 21.609 1 95.75 92 ARG A O 1
ATOM 735 N N . ILE A 1 93 ? -4.594 20.641 23.141 1 95.62 93 ILE A N 1
ATOM 736 C CA . ILE A 1 93 ? -6.031 20.641 22.906 1 95.62 93 ILE A CA 1
ATOM 737 C C . ILE A 1 93 ? -6.57 22.062 22.984 1 95.62 93 ILE A C 1
ATOM 739 O O . ILE A 1 93 ? -7.613 22.375 22.406 1 95.62 93 ILE A O 1
ATOM 743 N N . ASN A 1 94 ? -5.863 22.922 23.672 1 94.38 94 ASN A N 1
ATOM 744 C CA . ASN A 1 94 ? -6.301 24.312 23.812 1 94.38 94 ASN A CA 1
ATOM 745 C C . ASN A 1 94 ? -6.41 25.016 22.453 1 94.38 94 ASN A C 1
ATOM 747 O O . ASN A 1 94 ? -7.203 25.938 22.297 1 94.38 94 ASN A O 1
ATOM 751 N N . GLN A 1 95 ? -5.68 24.562 21.516 1 93.88 95 GLN A N 1
ATOM 752 C CA . GLN A 1 95 ? -5.73 25.172 20.188 1 93.88 95 GLN A CA 1
ATOM 753 C C . GLN A 1 95 ? -7.09 24.938 19.531 1 93.88 95 GLN A C 1
ATOM 755 O O . GLN A 1 95 ? -7.453 25.656 18.594 1 93.88 95 GLN A O 1
ATOM 760 N N . CYS A 1 96 ? -7.809 23.969 20.047 1 94.38 96 CYS A N 1
ATOM 761 C CA . CYS A 1 96 ? -9.133 23.656 19.5 1 94.38 96 CYS A CA 1
ATOM 762 C C . CYS A 1 96 ? -10.211 24.438 20.234 1 94.38 96 CYS A C 1
ATOM 764 O O . CYS A 1 96 ? -11.352 24.516 19.781 1 94.38 96 CYS A O 1
ATOM 766 N N . GLY A 1 97 ? -9.875 25.047 21.406 1 91.81 97 GLY A N 1
ATOM 767 C CA . GLY A 1 97 ? -10.883 25.688 22.219 1 91.81 97 GLY A CA 1
ATOM 768 C C . GLY A 1 97 ? -11.93 24.734 22.75 1 91.81 97 GLY A C 1
ATOM 769 O O . GLY A 1 97 ? -11.594 23.641 23.25 1 91.81 97 GLY A O 1
ATOM 770 N N . ASP A 1 98 ? -13.188 25.141 22.672 1 91.5 98 ASP A N 1
ATOM 771 C CA . ASP A 1 98 ? -14.281 24.328 23.203 1 91.5 98 ASP A CA 1
ATOM 772 C C . ASP A 1 98 ? -14.922 23.484 22.109 1 91.5 98 ASP A C 1
ATOM 774 O O . ASP A 1 98 ? -15.992 22.906 22.312 1 91.5 98 ASP A O 1
ATOM 778 N N . GLN A 1 99 ? -14.273 23.391 21.094 1 94.75 99 GLN A N 1
ATOM 779 C CA . GLN A 1 99 ? -14.859 22.688 19.953 1 94.75 99 GLN A CA 1
ATOM 780 C C . GLN A 1 99 ? -14.789 21.172 20.141 1 94.75 99 GLN A C 1
ATOM 782 O O . GLN A 1 99 ? -13.891 20.672 20.812 1 94.75 99 GLN A O 1
ATOM 787 N N . ARG A 1 100 ? -15.766 20.531 19.562 1 96.94 100 ARG A N 1
ATOM 788 C CA . ARG A 1 100 ? -15.789 19.062 19.531 1 96.94 100 ARG A CA 1
ATOM 789 C C . ARG A 1 100 ? -14.688 18.531 18.625 1 96.94 100 ARG A C 1
ATOM 791 O O . ARG A 1 100 ? -14.477 19.047 17.516 1 96.94 100 ARG A O 1
ATOM 798 N N . LEU A 1 101 ? -13.945 17.609 19.125 1 97.88 101 LEU A N 1
ATOM 799 C CA . LEU A 1 101 ? -12.805 17.031 18.406 1 97.88 101 LEU A CA 1
ATOM 800 C C . LEU A 1 101 ? -13.227 15.797 17.625 1 97.88 101 LEU A C 1
ATOM 802 O O . LEU A 1 101 ? -13.805 14.867 18.188 1 97.88 101 LEU A O 1
ATOM 806 N N . LEU A 1 102 ? -13.016 15.805 16.297 1 96.62 102 LEU A N 1
ATOM 807 C CA . LEU A 1 102 ? -13.172 14.633 15.43 1 96.62 102 LEU A CA 1
ATOM 808 C C . LEU A 1 102 ? -11.852 13.883 15.305 1 96.62 102 LEU A C 1
ATOM 810 O O . LEU A 1 102 ? -10.805 14.484 15.055 1 96.62 102 LEU A O 1
ATOM 814 N N . VAL A 1 103 ? -11.859 12.586 15.539 1 95.94 103 VAL A N 1
ATOM 815 C CA . VAL A 1 103 ? -10.648 11.773 15.453 1 95.94 103 VAL A CA 1
ATOM 816 C C . VAL A 1 103 ? -10.695 10.906 14.195 1 95.94 103 VAL A C 1
ATOM 818 O O . VAL A 1 103 ? -11.672 10.188 13.969 1 95.94 103 VAL A O 1
ATOM 821 N N . ARG A 1 104 ? -9.695 11.07 13.383 1 93.12 104 ARG A N 1
ATOM 822 C CA . ARG A 1 104 ? -9.508 10.211 12.219 1 93.12 104 ARG A CA 1
ATOM 823 C C . ARG A 1 104 ? -8.117 9.586 12.227 1 93.12 104 ARG A C 1
ATOM 825 O O . ARG A 1 104 ? -7.156 10.195 12.703 1 93.12 104 ARG A O 1
ATOM 832 N N . CYS A 1 105 ? -8.047 8.406 11.719 1 90.44 105 CYS A N 1
ATOM 833 C CA . CYS A 1 105 ? -6.781 7.68 11.75 1 90.44 105 CYS A CA 1
ATOM 834 C C . CYS A 1 105 ? -6.605 6.844 10.484 1 90.44 105 CYS A C 1
ATOM 836 O O . CYS A 1 105 ? -7.559 6.215 10.016 1 90.44 105 CYS A O 1
ATOM 838 N N . ARG A 1 106 ? -5.492 6.992 9.922 1 87 106 ARG A N 1
ATOM 839 C CA . ARG A 1 106 ? -5.008 6.039 8.93 1 87 106 ARG A CA 1
ATOM 840 C C . ARG A 1 106 ? -3.854 5.211 9.492 1 87 106 ARG A C 1
ATOM 842 O O . ARG A 1 106 ? -2.701 5.648 9.469 1 87 106 ARG A O 1
ATOM 849 N N . ALA A 1 107 ? -4.16 3.986 9.898 1 84.19 107 ALA A N 1
ATOM 850 C CA . ALA A 1 107 ? -3.227 3.168 10.664 1 84.19 107 ALA A CA 1
ATOM 851 C C . ALA A 1 107 ? -2.461 2.209 9.758 1 84.19 107 ALA A C 1
ATOM 853 O O . ALA A 1 107 ? -2.232 1.053 10.117 1 84.19 107 ALA A O 1
ATOM 854 N N . ARG A 1 108 ? -2.125 2.656 8.641 1 72.62 108 ARG A N 1
ATOM 855 C CA . ARG A 1 108 ? -1.457 1.819 7.648 1 72.62 108 ARG A CA 1
ATOM 856 C C . ARG A 1 108 ? -0.226 1.144 8.242 1 72.62 108 ARG A C 1
ATOM 858 O O . ARG A 1 108 ? 0.635 1.81 8.82 1 72.62 108 ARG A O 1
ATOM 865 N N . GLY A 1 109 ? -0.153 -0.103 8.141 1 67.38 109 GLY A N 1
ATOM 866 C CA . GLY A 1 109 ? 1.056 -0.826 8.508 1 67.38 109 GLY A CA 1
ATOM 867 C C . GLY A 1 109 ? 1.146 -1.138 9.984 1 67.38 109 GLY A C 1
ATOM 868 O O . GLY A 1 109 ? 2.162 -1.65 10.461 1 67.38 109 GLY A O 1
ATOM 869 N N . HIS A 1 110 ? 0.149 -0.946 10.766 1 74.12 110 HIS A N 1
ATOM 870 C CA . HIS A 1 110 ? 0.293 -1.073 12.211 1 74.12 110 HIS A CA 1
ATOM 871 C C . HIS A 1 110 ? -0.619 -2.164 12.766 1 74.12 110 HIS A C 1
ATOM 873 O O . HIS A 1 110 ? -0.717 -2.342 13.984 1 74.12 110 HIS A O 1
ATOM 879 N N . GLY A 1 111 ? -1.194 -2.9 11.938 1 67.62 111 GLY A N 1
ATOM 880 C CA . GLY A 1 111 ? -1.939 -4.078 12.352 1 67.62 111 GLY A CA 1
ATOM 881 C C . GLY A 1 111 ? -3.297 -3.746 12.945 1 67.62 111 GLY A C 1
ATOM 882 O O . GLY A 1 111 ? -3.949 -4.609 13.539 1 67.62 111 GLY A O 1
ATOM 883 N N . VAL A 1 112 ? -3.637 -2.535 13.109 1 73.81 112 VAL A N 1
ATOM 884 C CA . VAL A 1 112 ? -4.957 -2.113 13.57 1 73.81 112 VAL A CA 1
ATOM 885 C C . VAL A 1 112 ? -5.699 -1.418 12.43 1 73.81 112 VAL A C 1
ATOM 887 O O . VAL A 1 112 ? -5.078 -0.832 11.539 1 73.81 112 VAL A O 1
ATOM 890 N N . SER A 1 113 ? -7.051 -1.653 12.469 1 71.94 113 SER A N 1
ATOM 891 C CA . SER A 1 113 ? -7.855 -0.968 11.469 1 71.94 113 SER A CA 1
ATOM 892 C C . SER A 1 113 ? -7.941 0.527 11.75 1 71.94 113 SER A C 1
ATOM 894 O O . SER A 1 113 ? -7.793 0.954 12.898 1 71.94 113 SER A O 1
ATOM 896 N N . ASP A 1 114 ? -8.203 1.304 10.688 1 79.88 114 ASP A N 1
ATOM 897 C CA . ASP A 1 114 ? -8.422 2.74 10.836 1 79.88 114 ASP A CA 1
ATOM 898 C C . ASP A 1 114 ? -9.484 3.027 11.891 1 79.88 114 ASP A C 1
ATOM 900 O O . ASP A 1 114 ? -9.266 3.828 12.805 1 79.88 114 ASP A O 1
ATOM 904 N N . SER A 1 115 ? -10.633 2.301 11.75 1 81.94 115 SER A N 1
ATOM 905 C CA . SER A 1 115 ? -11.758 2.523 12.641 1 81.94 115 SER A CA 1
ATOM 906 C C . SER A 1 115 ? -11.43 2.105 14.07 1 81.94 115 SER A C 1
ATOM 908 O O . SER A 1 115 ? -11.852 2.752 15.031 1 81.94 115 SER A O 1
ATOM 910 N N . GLY A 1 116 ? -10.703 1.051 14.242 1 82.94 116 GLY A N 1
ATOM 911 C CA . GLY A 1 116 ? -10.266 0.625 15.57 1 82.94 116 GLY A CA 1
ATOM 912 C C . GLY A 1 116 ? -9.398 1.65 16.266 1 82.94 116 GLY A C 1
ATOM 913 O O . GLY A 1 116 ? -9.594 1.932 17.453 1 82.94 116 GLY A O 1
ATOM 914 N N . CYS A 1 117 ? -8.469 2.182 15.555 1 88.62 117 CYS A N 1
ATOM 915 C CA . CYS A 1 117 ? -7.609 3.24 16.078 1 88.62 117 CYS A CA 1
ATOM 916 C C . CYS A 1 117 ? -8.43 4.453 16.5 1 88.62 117 CYS A C 1
ATOM 918 O O . CYS A 1 117 ? -8.258 4.969 17.594 1 88.62 117 CYS A O 1
ATOM 920 N N . GLU A 1 118 ? -9.359 4.84 15.617 1 91.56 118 GLU A N 1
ATOM 921 C CA . GLU A 1 118 ? -10.203 6.004 15.875 1 91.56 118 GLU A CA 1
ATOM 922 C C . GLU A 1 118 ? -11.031 5.812 17.141 1 91.56 118 GLU A C 1
ATOM 924 O O . GLU A 1 118 ? -11.078 6.699 18 1 91.56 118 GLU A O 1
ATOM 929 N N . LEU A 1 119 ? -11.633 4.664 17.234 1 91.19 119 LEU A N 1
ATOM 930 C CA . LEU A 1 119 ? -12.531 4.383 18.344 1 91.19 119 LEU A CA 1
ATOM 931 C C . LEU A 1 119 ? -11.766 4.352 19.672 1 91.19 119 LEU A C 1
ATOM 933 O O . LEU A 1 119 ? -12.203 4.934 20.656 1 91.19 119 LEU A O 1
ATOM 937 N N . GLU A 1 120 ? -10.688 3.67 19.672 1 93.75 120 GLU A N 1
ATOM 938 C CA . GLU A 1 120 ? -9.898 3.543 20.891 1 93.75 120 GLU A CA 1
ATOM 939 C C . GLU A 1 120 ? -9.336 4.895 21.328 1 93.75 120 GLU A C 1
ATOM 941 O O . GLU A 1 120 ? -9.375 5.23 22.516 1 93.75 120 GLU A O 1
ATOM 946 N N . LEU A 1 121 ? -8.805 5.625 20.422 1 95.19 121 LEU A N 1
ATOM 947 C CA . LEU A 1 121 ? -8.281 6.953 20.719 1 95.19 121 LEU A CA 1
ATOM 948 C C . LEU A 1 121 ? -9.391 7.875 21.219 1 95.19 121 LEU A C 1
ATOM 950 O O . LEU A 1 121 ? -9.195 8.609 22.188 1 95.19 121 LEU A O 1
ATOM 954 N N . ALA A 1 122 ? -10.539 7.82 20.547 1 96 122 ALA A N 1
ATOM 955 C CA . ALA A 1 122 ? -11.68 8.625 20.984 1 96 122 ALA A CA 1
ATOM 956 C C . ALA A 1 122 ? -12.07 8.289 22.422 1 96 122 ALA A C 1
ATOM 958 O O . ALA A 1 122 ? -12.305 9.195 23.234 1 96 122 ALA A O 1
ATOM 959 N N . ARG A 1 123 ? -12.125 6.996 22.672 1 96.75 123 ARG A N 1
ATOM 960 C CA . ARG A 1 123 ? -12.477 6.543 24 1 96.75 123 ARG A CA 1
ATOM 961 C C . ARG A 1 123 ? -11.5 7.082 25.047 1 96.75 123 ARG A C 1
ATOM 963 O O . ARG A 1 123 ? -11.906 7.621 26.078 1 96.75 123 ARG A O 1
ATOM 970 N N . MET A 1 124 ? -10.281 6.98 24.828 1 96.88 124 MET A N 1
ATOM 971 C CA . MET A 1 124 ? -9.242 7.402 25.75 1 96.88 124 MET A CA 1
ATOM 972 C C . MET A 1 124 ? -9.289 8.914 25.984 1 96.88 124 MET A C 1
ATOM 974 O O . MET A 1 124 ? -9.109 9.383 27.094 1 96.88 124 MET A O 1
ATOM 978 N N . LEU A 1 125 ? -9.5 9.648 24.953 1 97.25 125 LEU A N 1
ATOM 979 C CA . LEU A 1 125 ? -9.578 11.102 25.047 1 97.25 125 LEU A CA 1
ATOM 980 C C . LEU A 1 125 ? -10.805 11.523 25.859 1 97.25 125 LEU A C 1
ATOM 982 O O . LEU A 1 125 ? -10.727 12.438 26.672 1 97.25 125 LEU A O 1
ATOM 986 N N . LYS A 1 126 ? -11.93 10.828 25.625 1 96.94 126 LYS A N 1
ATOM 987 C CA . LYS A 1 126 ? -13.133 11.117 26.391 1 96.94 126 LYS A CA 1
ATOM 988 C C . LYS A 1 126 ? -12.914 10.875 27.875 1 96.94 126 LYS A C 1
ATOM 990 O O . LYS A 1 126 ? -13.375 11.656 28.719 1 96.94 126 LYS A O 1
ATOM 995 N N . GLU A 1 127 ? -12.234 9.859 28.125 1 96.94 127 GLU A N 1
ATOM 996 C CA . GLU A 1 127 ? -11.93 9.523 29.516 1 96.94 127 GLU A CA 1
ATOM 997 C C . GLU A 1 127 ? -11.109 10.617 30.188 1 96.94 127 GLU A C 1
ATOM 999 O O . GLU A 1 127 ? -11.094 10.727 31.406 1 96.94 127 GLU A O 1
ATOM 1004 N N . ARG A 1 128 ? -10.43 11.367 29.375 1 96.44 128 ARG A N 1
ATOM 1005 C CA . ARG A 1 128 ? -9.609 12.453 29.906 1 96.44 128 ARG A CA 1
ATOM 1006 C C . ARG A 1 128 ? -10.367 13.781 29.859 1 96.44 128 ARG A C 1
ATOM 1008 O O . ARG A 1 128 ? -9.781 14.844 30.062 1 96.44 128 ARG A O 1
ATOM 1015 N N . GLY A 1 129 ? -11.57 13.766 29.484 1 95.62 129 GLY A N 1
ATOM 1016 C CA . GLY A 1 129 ? -12.414 14.945 29.562 1 95.62 129 GLY A CA 1
ATOM 1017 C C . GLY A 1 129 ? -12.484 15.719 28.266 1 95.62 129 GLY A C 1
ATOM 1018 O O . GLY A 1 129 ? -12.977 16.844 28.234 1 95.62 129 GLY A O 1
ATOM 1019 N N . ILE A 1 130 ? -11.938 15.211 27.219 1 96.69 130 ILE A N 1
ATOM 1020 C CA . ILE A 1 130 ? -11.969 15.898 25.938 1 96.69 130 ILE A CA 1
ATOM 1021 C C . ILE A 1 130 ? -13.289 15.617 25.234 1 96.69 130 ILE A C 1
ATOM 1023 O O . ILE A 1 130 ? -13.773 14.484 25.219 1 96.69 130 ILE A O 1
ATOM 1027 N N . ASN A 1 131 ? -13.883 16.625 24.688 1 96.75 131 ASN A N 1
ATOM 1028 C CA . ASN A 1 131 ? -15.125 16.516 23.922 1 96.75 131 ASN A CA 1
ATOM 1029 C C . ASN A 1 131 ? -14.867 15.961 22.531 1 96.75 131 ASN A C 1
ATOM 1031 O O . ASN A 1 131 ? -14.523 16.719 21.609 1 96.75 131 ASN A O 1
ATOM 1035 N N . VAL A 1 132 ? -15.117 14.648 22.344 1 96.88 132 VAL A N 1
ATOM 1036 C CA . VAL A 1 132 ? -14.844 13.953 21.094 1 96.88 132 VAL A CA 1
ATOM 1037 C C . VAL A 1 132 ? -16.156 13.484 20.469 1 96.88 132 VAL A C 1
ATOM 1039 O O . VAL A 1 132 ? -17.047 13 21.156 1 96.88 132 VAL A O 1
ATOM 1042 N N . GLY A 1 133 ? -16.281 13.633 19.125 1 93.62 133 GLY A N 1
ATOM 1043 C CA . GLY A 1 133 ? -17.469 13.125 18.453 1 93.62 133 GLY A CA 1
ATOM 1044 C C . GLY A 1 133 ? -17.5 13.469 16.969 1 93.62 133 GLY A C 1
ATOM 1045 O O . GLY A 1 133 ? -16.734 14.305 16.5 1 93.62 133 GLY A O 1
ATOM 1046 N N . VAL A 1 134 ? -18.453 12.891 16.203 1 89.5 134 VAL A N 1
ATOM 1047 C CA . VAL A 1 134 ? -18.516 13.031 14.75 1 89.5 134 VAL A CA 1
ATOM 1048 C C . VAL A 1 134 ? -19.562 14.094 14.383 1 89.5 134 VAL A C 1
ATOM 1050 O O . VAL A 1 134 ? -19.547 14.625 13.273 1 89.5 134 VAL A O 1
ATOM 1053 N N . LYS A 1 135 ? -20.422 14.344 15.367 1 87.62 135 LYS A N 1
ATOM 1054 C CA . LYS A 1 135 ? -21.5 15.281 15.062 1 87.62 135 LYS A CA 1
ATOM 1055 C C . LYS A 1 135 ? -21.016 16.734 15.164 1 87.62 135 LYS A C 1
ATOM 1057 O O . LYS A 1 135 ? -20.641 17.188 16.25 1 87.62 135 LYS A O 1
ATOM 1062 N N . SER A 1 136 ? -21 17.5 14.102 1 90.81 136 SER A N 1
ATOM 1063 C CA . SER A 1 136 ? -20.641 18.906 14.008 1 90.81 136 SER A CA 1
ATOM 1064 C C . SER A 1 136 ? -19.297 19.188 14.672 1 90.81 136 SER A C 1
ATOM 1066 O O . SER A 1 136 ? -19.203 20.094 15.508 1 90.81 136 SER A O 1
ATOM 1068 N N . PRO A 1 137 ? -18.281 18.5 14.398 1 94.19 137 PRO A N 1
ATOM 1069 C CA . PRO A 1 137 ? -16.969 18.797 14.977 1 94.19 137 PRO A CA 1
ATOM 1070 C C . PRO A 1 137 ? -16.359 20.094 14.445 1 94.19 137 PRO A C 1
ATOM 1072 O O . PRO A 1 137 ? -16.562 20.438 13.281 1 94.19 137 PRO A O 1
ATOM 1075 N N . GLY A 1 138 ? -15.695 20.781 15.297 1 96.44 138 GLY A N 1
ATOM 1076 C CA . GLY A 1 138 ? -15.016 22 14.891 1 96.44 138 GLY A CA 1
ATOM 1077 C C . GLY A 1 138 ? -13.508 21.844 14.82 1 96.44 138 GLY A C 1
ATOM 1078 O O . GLY A 1 138 ? -12.812 22.734 14.32 1 96.44 138 GLY A O 1
ATOM 1079 N N . CYS A 1 139 ? -13 20.75 15.359 1 97.56 139 CYS A N 1
ATOM 1080 C CA . CYS A 1 139 ? -11.57 20.469 15.383 1 97.56 139 CYS A CA 1
ATOM 1081 C C . CYS A 1 139 ? -11.297 19.047 14.898 1 97.56 139 CYS A C 1
ATOM 1083 O O . CYS A 1 139 ? -12.133 18.156 15.07 1 97.56 139 CYS A O 1
ATOM 1085 N N . LEU A 1 140 ? -10.164 18.875 14.219 1 97.06 140 LEU A N 1
ATOM 1086 C CA . LEU A 1 140 ? -9.789 17.562 13.695 1 97.06 140 LEU A CA 1
ATOM 1087 C C . LEU A 1 140 ? -8.453 17.109 14.273 1 97.06 140 LEU A C 1
ATOM 1089 O O . LEU A 1 140 ? -7.504 17.891 14.352 1 97.06 140 LEU A O 1
ATOM 1093 N N . LEU A 1 141 ? -8.414 15.977 14.797 1 97.25 141 LEU A N 1
ATOM 1094 C CA . LEU A 1 141 ? -7.199 15.227 15.07 1 97.25 141 LEU A CA 1
ATOM 1095 C C . LEU A 1 141 ? -7.008 14.117 14.047 1 97.25 141 LEU A C 1
ATOM 1097 O O . LEU A 1 141 ? -7.789 13.164 14 1 97.25 141 LEU A O 1
ATOM 1101 N N . LEU A 1 142 ? -6.031 14.242 13.258 1 96.38 142 LEU A N 1
ATOM 1102 C CA . LEU A 1 142 ? -5.742 13.266 12.211 1 96.38 142 LEU A CA 1
ATOM 1103 C C . LEU A 1 142 ? -4.426 12.555 12.484 1 96.38 142 LEU A C 1
ATOM 1105 O O . LEU A 1 142 ? -3.398 13.195 12.711 1 96.38 142 LEU A O 1
ATOM 1109 N N . ILE A 1 143 ? -4.5 11.25 12.555 1 94.69 143 ILE A N 1
ATOM 1110 C CA . ILE A 1 143 ? -3.314 10.414 12.656 1 94.69 143 ILE A CA 1
ATOM 1111 C C . ILE A 1 143 ? -3.059 9.711 11.328 1 94.69 143 ILE A C 1
ATOM 1113 O O . ILE A 1 143 ? -3.955 9.078 10.766 1 94.69 143 ILE A O 1
ATOM 1117 N N . GLU A 1 144 ? -1.9 9.867 10.773 1 93.31 144 GLU A N 1
ATOM 1118 C CA . GLU A 1 144 ? -1.489 9.234 9.531 1 93.31 144 GLU A CA 1
ATOM 1119 C C . GLU A 1 144 ? -0.241 8.375 9.734 1 93.31 144 GLU A C 1
ATOM 1121 O O . GLU A 1 144 ? 0.801 8.883 10.156 1 93.31 144 GLU A O 1
ATOM 1126 N N . CYS A 1 145 ? -0.408 7.105 9.43 1 89.44 145 CYS A N 1
ATOM 1127 C CA . CYS A 1 145 ? 0.748 6.223 9.555 1 89.44 145 CYS A CA 1
ATOM 1128 C C . CYS A 1 145 ? 1.227 5.758 8.188 1 89.44 145 CYS A C 1
ATOM 1130 O O . CYS A 1 145 ? 0.425 5.602 7.262 1 89.44 145 CYS A O 1
ATOM 1132 N N . TRP A 1 146 ? 2.508 5.582 8.062 1 84.75 146 TRP A N 1
ATOM 1133 C CA . TRP A 1 146 ? 3.152 5.062 6.859 1 84.75 146 TRP A CA 1
ATOM 1134 C C . TRP A 1 146 ? 4.43 4.305 7.207 1 84.75 146 TRP A C 1
ATOM 1136 O O . TRP A 1 146 ? 4.625 3.904 8.359 1 84.75 146 TRP A O 1
ATOM 1146 N N . GLU A 1 147 ? 5.219 4.016 6.297 1 79.75 147 GLU A N 1
ATOM 1147 C CA . GLU A 1 147 ? 6.344 3.107 6.516 1 79.75 147 GLU A CA 1
ATOM 1148 C C . GLU A 1 147 ? 7.332 3.684 7.52 1 79.75 147 GLU A C 1
ATOM 1150 O O . GLU A 1 147 ? 7.949 2.943 8.289 1 79.75 147 GLU A O 1
ATOM 1155 N N . GLN A 1 148 ? 7.434 4.922 7.562 1 83.88 148 GLN A N 1
ATOM 1156 C CA . GLN A 1 148 ? 8.445 5.559 8.398 1 83.88 148 GLN A CA 1
ATOM 1157 C C . GLN A 1 148 ? 7.887 5.902 9.773 1 83.88 148 GLN A C 1
ATOM 1159 O O . GLN A 1 148 ? 8.625 6.324 10.664 1 83.88 148 GLN A O 1
ATOM 1164 N N . GLY A 1 149 ? 6.699 5.629 9.961 1 87.31 149 GLY A N 1
ATOM 1165 C CA . GLY A 1 149 ? 6.086 5.934 11.242 1 87.31 149 GLY A CA 1
ATOM 1166 C C . GLY A 1 149 ? 4.684 6.492 11.109 1 87.31 149 GLY A C 1
ATOM 1167 O O . GLY A 1 149 ? 3.896 6.031 10.281 1 87.31 149 GLY A O 1
ATOM 1168 N N . CYS A 1 150 ? 4.406 7.391 12.141 1 92.5 150 CYS A N 1
ATOM 1169 C CA . CYS A 1 150 ? 3.109 8.062 12.117 1 92.5 150 CYS A CA 1
ATOM 1170 C C . CYS A 1 150 ? 3.266 9.562 12.336 1 92.5 150 CYS A C 1
ATOM 1172 O O . CYS A 1 150 ? 4.324 10.023 12.758 1 92.5 150 CYS A O 1
ATOM 1174 N N . GLY A 1 151 ? 2.322 10.273 11.914 1 94.56 151 GLY A N 1
ATOM 1175 C CA . GLY A 1 151 ? 2.252 11.711 12.102 1 94.56 151 GLY A CA 1
ATOM 1176 C C . GLY A 1 151 ? 0.867 12.195 12.492 1 94.56 151 GLY A C 1
ATOM 1177 O O . GLY A 1 151 ? -0.109 11.453 12.391 1 94.56 151 GLY A O 1
ATOM 1178 N N . VAL A 1 152 ? 0.913 13.453 13.023 1 95.88 152 VAL A N 1
ATOM 1179 C CA . VAL A 1 152 ? -0.336 13.992 13.555 1 95.88 152 VAL A CA 1
ATOM 1180 C C . VAL A 1 152 ? -0.609 15.359 12.938 1 95.88 152 VAL A C 1
ATOM 1182 O O . VAL A 1 152 ? 0.324 16.094 12.602 1 95.88 152 VAL A O 1
ATOM 1185 N N . LEU A 1 153 ? -1.827 15.625 12.656 1 96.25 153 LEU A N 1
ATOM 1186 C CA . LEU A 1 153 ? -2.373 16.953 12.375 1 96.25 153 LEU A CA 1
ATOM 1187 C C . LEU A 1 153 ? -3.553 17.25 13.289 1 96.25 153 LEU A C 1
ATOM 1189 O O . LEU A 1 153 ? -4.453 16.422 13.453 1 96.25 153 LEU A O 1
ATOM 1193 N N . MET A 1 154 ? -3.41 18.391 14.016 1 96.69 154 MET A N 1
ATOM 1194 C CA . MET A 1 154 ? -4.543 18.812 14.828 1 96.69 154 MET A CA 1
ATOM 1195 C C . MET A 1 154 ? -4.773 20.312 14.703 1 96.69 154 MET A C 1
ATOM 1197 O O . MET A 1 154 ? -3.859 21.109 14.922 1 96.69 154 MET A O 1
ATOM 1201 N N . ASP A 1 155 ? -5.938 20.656 14.289 1 96.25 155 ASP A N 1
ATOM 1202 C CA . ASP A 1 155 ? -6.301 22.062 14.164 1 96.25 155 ASP A CA 1
ATOM 1203 C C . ASP A 1 155 ? -7.805 22.234 13.953 1 96.25 155 ASP A C 1
ATOM 1205 O O . ASP A 1 155 ? -8.523 21.234 13.766 1 96.25 155 ASP A O 1
ATOM 1209 N N . LYS A 1 156 ? -8.242 23.453 14.109 1 96.5 156 LYS A N 1
ATOM 1210 C CA . LYS A 1 156 ? -9.625 23.734 13.742 1 96.5 156 LYS A CA 1
ATOM 1211 C C . LYS A 1 156 ? -9.891 23.391 12.281 1 96.5 156 LYS A C 1
ATOM 1213 O O . LYS A 1 156 ? -9.062 23.656 11.414 1 96.5 156 LYS A O 1
ATOM 1218 N N . ILE A 1 157 ? -11.031 22.781 12.062 1 94.94 157 ILE A N 1
ATOM 1219 C CA . ILE A 1 157 ? -11.367 22.25 10.75 1 94.94 157 ILE A CA 1
ATOM 1220 C C . ILE A 1 157 ? -11.359 23.375 9.719 1 94.94 157 ILE A C 1
ATOM 1222 O O . ILE A 1 157 ? -10.875 23.203 8.594 1 94.94 157 ILE A O 1
ATOM 1226 N N . ASP A 1 158 ? -11.797 24.578 10.055 1 92.81 158 ASP A N 1
ATOM 1227 C CA . ASP A 1 158 ? -11.844 25.719 9.141 1 92.81 158 ASP A CA 1
ATOM 1228 C C . ASP A 1 158 ? -10.438 26.141 8.727 1 92.81 158 ASP A C 1
ATOM 1230 O O . ASP A 1 158 ? -10.227 26.594 7.594 1 92.81 158 ASP A O 1
ATOM 1234 N N . LEU A 1 159 ? -9.492 26.016 9.656 1 93.69 159 LEU A N 1
ATOM 1235 C CA . LEU A 1 159 ? -8.109 26.359 9.352 1 93.69 159 LEU A CA 1
ATOM 1236 C C . LEU A 1 159 ? -7.441 25.281 8.523 1 93.69 159 LEU A C 1
ATOM 1238 O O . LEU A 1 159 ? -6.676 25.578 7.598 1 93.69 159 LEU A O 1
ATOM 1242 N N . ILE A 1 160 ? -7.75 24.016 8.812 1 94.69 160 ILE A N 1
ATOM 1243 C CA . ILE A 1 160 ? -7.156 22.891 8.102 1 94.69 160 ILE A CA 1
ATOM 1244 C C . ILE A 1 160 ? -7.5 22.969 6.617 1 94.69 160 ILE A C 1
ATOM 1246 O O . ILE A 1 160 ? -6.664 22.656 5.766 1 94.69 160 ILE A O 1
ATOM 1250 N N . LYS A 1 161 ? -8.68 23.422 6.297 1 89.12 161 LYS A N 1
ATOM 1251 C CA . LYS A 1 161 ? -9.148 23.5 4.918 1 89.12 161 LYS A CA 1
ATOM 1252 C C . LYS A 1 161 ? -8.266 24.438 4.09 1 89.12 161 LYS A C 1
ATOM 1254 O O . LYS A 1 161 ? -8.242 24.344 2.861 1 89.12 161 LYS A O 1
ATOM 1259 N N . GLU A 1 162 ? -7.535 25.266 4.805 1 92 162 GLU A N 1
ATOM 1260 C CA . GLU A 1 162 ? -6.699 26.234 4.117 1 92 162 GLU A CA 1
ATOM 1261 C C . GLU A 1 162 ? -5.375 25.625 3.674 1 92 162 GLU A C 1
ATOM 1263 O O . GLU A 1 162 ? -4.676 26.188 2.83 1 92 162 GLU A O 1
ATOM 1268 N N . TYR A 1 163 ? -5.09 24.5 4.332 1 94 163 TYR A N 1
ATOM 1269 C CA . TYR A 1 163 ? -3.754 24.016 3.996 1 94 163 TYR A CA 1
ATOM 1270 C C . TYR A 1 163 ? -3.748 22.5 3.836 1 94 163 TYR A C 1
ATOM 1272 O O . TYR A 1 163 ? -2.688 21.891 3.666 1 94 163 TYR A O 1
ATOM 1280 N N . ALA A 1 164 ? -4.82 21.875 3.887 1 94.19 164 ALA A N 1
ATOM 1281 C CA . ALA A 1 164 ? -4.914 20.422 3.697 1 94.19 164 ALA A CA 1
ATOM 1282 C C . ALA A 1 164 ? -6.094 20.062 2.797 1 94.19 164 ALA A C 1
ATOM 1284 O O . ALA A 1 164 ? -7.039 20.844 2.662 1 94.19 164 ALA A O 1
ATOM 1285 N N . LEU A 1 165 ? -5.922 19.062 2.068 1 90.38 165 LEU A N 1
ATOM 1286 C CA . LEU A 1 165 ? -7 18.453 1.301 1 90.38 165 LEU A CA 1
ATOM 1287 C C . LEU A 1 165 ? -7.426 17.125 1.923 1 90.38 165 LEU A C 1
ATOM 1289 O O . LEU A 1 165 ? -6.754 16.109 1.738 1 90.38 165 LEU A O 1
ATOM 1293 N N . ILE A 1 166 ? -8.453 17.125 2.723 1 86.88 166 ILE A N 1
ATOM 1294 C CA . ILE A 1 166 ? -8.93 15.969 3.471 1 86.88 166 ILE A CA 1
ATOM 1295 C C . ILE A 1 166 ? -10.453 15.891 3.383 1 86.88 166 ILE A C 1
ATOM 1297 O O . ILE A 1 166 ? -11.133 16.922 3.398 1 86.88 166 ILE A O 1
ATOM 1301 N N . ASN A 1 167 ? -10.938 14.68 3.064 1 70.44 167 ASN A N 1
ATOM 1302 C CA . ASN A 1 167 ? -12.383 14.484 3.154 1 70.44 167 ASN A CA 1
ATOM 1303 C C . ASN A 1 167 ? -12.82 14.18 4.586 1 70.44 167 ASN A C 1
ATOM 1305 O O . ASN A 1 167 ? -12.531 13.109 5.113 1 70.44 167 ASN A O 1
ATOM 1309 N N . ILE A 1 168 ? -13.258 15.086 5.305 1 62.34 168 ILE A N 1
ATOM 1310 C CA . ILE A 1 168 ? -13.641 14.984 6.707 1 62.34 168 ILE A CA 1
ATOM 1311 C C . ILE A 1 168 ? -15.078 14.469 6.812 1 62.34 168 ILE A C 1
ATOM 1313 O O . ILE A 1 168 ? -15.562 14.195 7.914 1 62.34 168 ILE A O 1
ATOM 1317 N N . LYS A 1 169 ? -15.703 13.781 5.801 1 53.66 169 LYS A N 1
ATOM 1318 C CA . LYS A 1 169 ? -17.094 13.344 5.961 1 53.66 169 LYS A CA 1
ATOM 1319 C C . LYS A 1 169 ? -17.172 12.148 6.902 1 53.66 169 LYS A C 1
ATOM 1321 O O . LYS A 1 169 ? -16.281 11.312 6.941 1 53.66 169 LYS A O 1
ATOM 1326 N N . MET B 1 1 ? 15.773 19.562 10.375 1 71.69 1 MET B N 1
ATOM 1327 C CA . MET B 1 1 ? 14.664 18.672 10.711 1 71.69 1 MET B CA 1
ATOM 1328 C C . MET B 1 1 ? 13.781 18.422 9.5 1 71.69 1 MET B C 1
ATOM 1330 O O . MET B 1 1 ? 13.617 19.297 8.648 1 71.69 1 MET B O 1
ATOM 1334 N N . VAL B 1 2 ? 13.453 17.047 9.086 1 87.88 2 VAL B N 1
ATOM 1335 C CA . VAL B 1 2 ? 12.727 16.75 7.855 1 87.88 2 VAL B CA 1
ATOM 1336 C C . VAL B 1 2 ? 11.227 16.719 8.133 1 87.88 2 VAL B C 1
ATOM 1338 O O . VAL B 1 2 ? 10.773 16.016 9.039 1 87.88 2 VAL B O 1
ATOM 1341 N N . ASN B 1 3 ? 10.539 17.766 7.496 1 95.06 3 ASN B N 1
ATOM 1342 C CA . ASN B 1 3 ? 9.086 17.812 7.582 1 95.06 3 ASN B CA 1
ATOM 1343 C C . ASN B 1 3 ? 8.43 16.984 6.488 1 95.06 3 ASN B C 1
ATOM 1345 O O . ASN B 1 3 ? 9.039 16.734 5.445 1 95.06 3 ASN B O 1
ATOM 1349 N N . VAL B 1 4 ? 7.227 16.562 6.836 1 96.69 4 VAL B N 1
ATOM 1350 C CA . VAL B 1 4 ? 6.605 15.594 5.938 1 96.69 4 VAL B CA 1
ATOM 1351 C C . VAL B 1 4 ? 5.195 16.047 5.578 1 96.69 4 VAL B C 1
ATOM 1353 O O . VAL B 1 4 ? 4.457 16.547 6.438 1 96.69 4 VAL B O 1
ATOM 1356 N N . ILE B 1 5 ? 4.848 15.961 4.324 1 97.44 5 ILE B N 1
ATOM 1357 C CA . ILE B 1 5 ? 3.482 16.031 3.812 1 97.44 5 ILE B CA 1
ATOM 1358 C C . ILE B 1 5 ? 3.113 14.695 3.156 1 97.44 5 ILE B C 1
ATOM 1360 O O . ILE B 1 5 ? 3.906 14.125 2.404 1 97.44 5 ILE B O 1
ATOM 1364 N N . LEU B 1 6 ? 1.94 14.203 3.516 1 95.75 6 LEU B N 1
ATOM 1365 C CA . LEU B 1 6 ? 1.431 13 2.873 1 95.75 6 LEU B CA 1
ATOM 1366 C C . LEU B 1 6 ? 0.376 13.344 1.826 1 95.75 6 LEU B C 1
ATOM 1368 O O . LEU B 1 6 ? -0.542 14.125 2.098 1 95.75 6 LEU B O 1
ATOM 1372 N N . ALA B 1 7 ? 0.565 12.883 0.635 1 92.06 7 ALA B N 1
ATOM 1373 C CA . ALA B 1 7 ? -0.387 13.094 -0.452 1 92.06 7 ALA B CA 1
ATOM 1374 C C . ALA B 1 7 ? -0.868 11.766 -1.025 1 92.06 7 ALA B C 1
ATOM 1376 O O . ALA B 1 7 ? -0.078 10.836 -1.198 1 92.06 7 ALA B O 1
ATOM 1377 N N . THR B 1 8 ? -2.154 11.625 -1.232 1 83.12 8 THR B N 1
ATOM 1378 C CA . THR B 1 8 ? -2.734 10.406 -1.781 1 83.12 8 THR B CA 1
ATOM 1379 C C . THR B 1 8 ? -3.273 10.648 -3.188 1 83.12 8 THR B C 1
ATOM 1381 O O . THR B 1 8 ? -4 11.617 -3.42 1 83.12 8 THR B O 1
ATOM 1384 N N . THR B 1 9 ? -2.865 9.898 -4.117 1 80.12 9 THR B N 1
ATOM 1385 C CA . THR B 1 9 ? -3.318 10.008 -5.5 1 80.12 9 THR B CA 1
ATOM 1386 C C . THR B 1 9 ? -4.648 9.289 -5.695 1 80.12 9 THR B C 1
ATOM 1388 O O . THR B 1 9 ? -5.02 8.43 -4.887 1 80.12 9 THR B O 1
ATOM 1391 N N . LYS B 1 10 ? -5.438 9.812 -6.633 1 62.16 10 LYS B N 1
ATOM 1392 C CA . LYS B 1 10 ? -6.652 9.094 -7.016 1 62.16 10 LYS B CA 1
ATOM 1393 C C . LYS B 1 10 ? -6.348 7.652 -7.395 1 62.16 10 LYS B C 1
ATOM 1395 O O . LYS B 1 10 ? -5.355 7.379 -8.078 1 62.16 10 LYS B O 1
ATOM 1400 N N . PRO B 1 11 ? -7.102 6.859 -6.59 1 53.56 11 PRO B N 1
ATOM 1401 C CA . PRO B 1 11 ? -6.883 5.461 -6.953 1 53.56 11 PRO B CA 1
ATOM 1402 C C . PRO B 1 11 ? -7.137 5.188 -8.438 1 53.56 11 PRO B C 1
ATOM 1404 O O . PRO B 1 11 ? -8.102 5.699 -9 1 53.56 11 PRO B O 1
ATOM 1407 N N . ARG B 1 12 ? -6.168 5.188 -9.219 1 50.41 12 ARG B N 1
ATOM 1408 C CA . ARG B 1 12 ? -6.504 4.699 -10.555 1 50.41 12 ARG B CA 1
ATOM 1409 C C . ARG B 1 12 ? -6.91 3.23 -10.516 1 50.41 12 ARG B C 1
ATOM 1411 O O . ARG B 1 12 ? -7.441 2.701 -11.492 1 50.41 12 ARG B O 1
ATOM 1418 N N . ASN B 1 13 ? -6.816 2.648 -9.258 1 56 13 ASN B N 1
ATOM 1419 C CA . ASN B 1 13 ? -6.961 1.196 -9.281 1 56 13 ASN B CA 1
ATOM 1420 C C . ASN B 1 13 ? -8.43 0.779 -9.195 1 56 13 ASN B C 1
ATOM 1422 O O . ASN B 1 13 ? -8.805 -0.278 -9.703 1 56 13 ASN B O 1
ATOM 1426 N N . SER B 1 14 ? -9.266 1.71 -8.672 1 58.03 14 SER B N 1
ATOM 1427 C CA . SER B 1 14 ? -10.641 1.255 -8.492 1 58.03 14 SER B CA 1
ATOM 1428 C C . SER B 1 14 ? -11.305 0.969 -9.836 1 58.03 14 SER B C 1
ATOM 1430 O O . SER B 1 14 ? -12 -0.041 -9.992 1 58.03 14 SER B O 1
ATOM 1432 N N . ARG B 1 15 ? -10.992 1.844 -10.727 1 69.12 15 ARG B N 1
ATOM 1433 C CA . ARG B 1 15 ? -11.609 1.608 -12.031 1 69.12 15 ARG B CA 1
ATOM 1434 C C . ARG B 1 15 ? -11.023 0.371 -12.703 1 69.12 15 ARG B C 1
ATOM 1436 O O . ARG B 1 15 ? -11.75 -0.415 -13.312 1 69.12 15 ARG B O 1
ATOM 1443 N N . ILE B 1 16 ? -9.781 0.167 -12.375 1 79.62 16 ILE B N 1
ATOM 1444 C CA . ILE B 1 16 ? -9.117 -0.967 -13.008 1 79.62 16 ILE B CA 1
ATOM 1445 C C . ILE B 1 16 ? -9.641 -2.271 -12.406 1 79.62 16 ILE B C 1
ATOM 1447 O O . ILE B 1 16 ? -9.883 -3.242 -13.125 1 79.62 16 ILE B O 1
ATOM 1451 N N . ALA B 1 17 ? -9.867 -2.316 -11.086 1 88.62 17 ALA B N 1
ATOM 1452 C CA . ALA B 1 17 ? -10.383 -3.508 -10.422 1 88.62 17 ALA B CA 1
ATOM 1453 C C . ALA B 1 17 ? -11.758 -3.893 -10.961 1 88.62 17 ALA B C 1
ATOM 1455 O O . ALA B 1 17 ? -12 -5.059 -11.281 1 88.62 17 ALA B O 1
ATOM 1456 N N . LYS B 1 18 ? -12.594 -2.908 -11.094 1 88.44 18 LYS B N 1
ATOM 1457 C CA . LYS B 1 18 ? -13.945 -3.17 -11.594 1 88.44 18 LYS B CA 1
ATOM 1458 C C . LYS B 1 18 ? -13.914 -3.617 -13.055 1 88.44 18 LYS B C 1
ATOM 1460 O O . LYS B 1 18 ? -14.617 -4.555 -13.438 1 88.44 18 LYS B O 1
ATOM 1465 N N . ASP B 1 19 ? -13.125 -2.951 -13.922 1 89.12 19 ASP B N 1
ATOM 1466 C CA . ASP B 1 19 ? -13.008 -3.309 -15.328 1 89.12 19 ASP B CA 1
ATOM 1467 C C . ASP B 1 19 ? -12.492 -4.738 -15.492 1 89.12 19 ASP B C 1
ATOM 1469 O O . ASP B 1 19 ? -13 -5.496 -16.312 1 89.12 19 ASP B O 1
ATOM 1473 N N . LEU B 1 20 ? -11.547 -5.066 -14.68 1 93.25 20 LEU B N 1
ATOM 1474 C CA . LEU B 1 20 ? -10.984 -6.41 -14.734 1 93.25 20 LEU B CA 1
ATOM 1475 C C . LEU B 1 20 ? -12.008 -7.445 -14.266 1 93.25 20 LEU B C 1
ATOM 1477 O O . LEU B 1 20 ? -12.141 -8.516 -14.867 1 93.25 20 LEU B O 1
ATOM 1481 N N . GLU B 1 21 ? -12.68 -7.113 -13.203 1 95.69 21 GLU B N 1
ATOM 1482 C CA . GLU B 1 21 ? -13.711 -8.016 -12.688 1 95.69 21 GLU B CA 1
ATOM 1483 C C . GLU B 1 21 ? -14.789 -8.273 -13.734 1 95.69 21 GLU B C 1
ATOM 1485 O O . GLU B 1 21 ? -15.164 -9.422 -13.977 1 95.69 21 GLU B O 1
ATOM 1490 N N . ASP B 1 22 ? -15.25 -7.195 -14.328 1 93.81 22 ASP B N 1
ATOM 1491 C CA . ASP B 1 22 ? -16.266 -7.332 -15.359 1 93.81 22 ASP B CA 1
ATOM 1492 C C . ASP B 1 22 ? -15.781 -8.211 -16.5 1 93.81 22 ASP B C 1
ATOM 1494 O O . ASP B 1 22 ? -16.516 -9.078 -17 1 93.81 22 ASP B O 1
ATOM 1498 N N . TYR B 1 23 ? -14.555 -7.969 -16.906 1 95.56 23 TYR B N 1
ATOM 1499 C CA . TYR B 1 23 ? -13.953 -8.758 -17.984 1 95.56 23 TYR B CA 1
ATOM 1500 C C . TYR B 1 23 ? -13.922 -10.234 -17.625 1 95.56 23 TYR B C 1
ATOM 1502 O O . TYR B 1 23 ? -14.312 -11.086 -18.422 1 95.56 23 TYR B O 1
ATOM 1510 N N . LEU B 1 24 ? -13.516 -10.555 -16.422 1 96.75 24 LEU B N 1
ATOM 1511 C CA . LEU B 1 24 ? -13.328 -11.938 -16 1 96.75 24 LEU B CA 1
ATOM 1512 C C . LEU B 1 24 ? -14.672 -12.625 -15.773 1 96.75 24 LEU B C 1
ATOM 1514 O O . LEU B 1 24 ? -14.805 -13.828 -16.016 1 96.75 24 LEU B O 1
ATOM 1518 N N . ILE B 1 25 ? -15.656 -11.867 -15.305 1 95.88 25 ILE B N 1
ATOM 1519 C CA . ILE B 1 25 ? -16.984 -12.43 -15.109 1 95.88 25 ILE B CA 1
ATOM 1520 C C . ILE B 1 25 ? -17.562 -12.867 -16.453 1 95.88 25 ILE B C 1
ATOM 1522 O O . ILE B 1 25 ? -18.172 -13.938 -16.562 1 95.88 25 ILE B O 1
ATOM 1526 N N . VAL B 1 26 ? -17.359 -12.062 -17.438 1 95.81 26 VAL B N 1
ATOM 1527 C CA . VAL B 1 26 ? -17.859 -12.391 -18.766 1 95.81 26 VAL B CA 1
ATOM 1528 C C . VAL B 1 26 ? -17.125 -13.617 -19.312 1 95.81 26 VAL B C 1
ATOM 1530 O O . VAL B 1 26 ? -17.734 -14.5 -19.922 1 95.81 26 VAL B O 1
ATOM 1533 N N . LYS B 1 27 ? -15.844 -13.742 -19.047 1 96 27 LYS B N 1
ATOM 1534 C CA . LYS B 1 27 ? -15.008 -14.789 -19.641 1 96 27 LYS B CA 1
ATOM 1535 C C . LYS B 1 27 ? -15.086 -16.078 -18.828 1 96 27 LYS B C 1
ATOM 1537 O O . LYS B 1 27 ? -15.016 -17.172 -19.406 1 96 27 LYS B O 1
ATOM 1542 N N . LEU B 1 28 ? -15.148 -15.93 -17.5 1 96.25 28 LEU B N 1
ATOM 1543 C CA . LEU B 1 28 ? -14.898 -17.094 -16.672 1 96.25 28 LEU B CA 1
ATOM 1544 C C . LEU B 1 28 ? -16.047 -17.344 -15.703 1 96.25 28 LEU B C 1
ATOM 1546 O O . LEU B 1 28 ? -16.156 -18.422 -15.117 1 96.25 28 LEU B O 1
ATOM 1550 N N . GLY B 1 29 ? -16.906 -16.328 -15.555 1 94.25 29 GLY B N 1
ATOM 1551 C CA . GLY B 1 29 ? -17.969 -16.469 -14.578 1 94.25 29 GLY B CA 1
ATOM 1552 C C . GLY B 1 29 ? -17.641 -15.812 -13.242 1 94.25 29 GLY B C 1
ATOM 1553 O O . GLY B 1 29 ? -17.203 -14.664 -13.203 1 94.25 29 GLY B O 1
ATOM 1554 N N . ASN B 1 30 ? -17.75 -16.547 -12.148 1 92.56 30 ASN B N 1
ATOM 1555 C CA . ASN B 1 30 ? -17.688 -16 -10.797 1 92.56 30 ASN B CA 1
ATOM 1556 C C . ASN B 1 30 ? -16.25 -15.711 -10.375 1 92.56 30 ASN B C 1
ATOM 1558 O O . ASN B 1 30 ? -15.516 -16.609 -9.977 1 92.56 30 ASN B O 1
ATOM 1562 N N . VAL B 1 31 ? -15.867 -14.461 -10.453 1 95.81 31 VAL B N 1
ATOM 1563 C CA . VAL B 1 31 ? -14.562 -13.961 -10.031 1 95.81 31 VAL B CA 1
ATOM 1564 C C . VAL B 1 31 ? -14.734 -12.656 -9.266 1 95.81 31 VAL B C 1
ATOM 1566 O O . VAL B 1 31 ? -15.602 -11.844 -9.602 1 95.81 31 VAL B O 1
ATOM 1569 N N . LYS B 1 32 ? -14.023 -12.5 -8.273 1 96.75 32 LYS B N 1
ATOM 1570 C CA . LYS B 1 32 ? -14.008 -11.258 -7.5 1 96.75 32 LYS B CA 1
ATOM 1571 C C . LYS B 1 32 ? -12.648 -10.57 -7.578 1 96.75 32 LYS B C 1
ATOM 1573 O O . LYS B 1 32 ? -11.609 -11.219 -7.414 1 96.75 32 LYS B O 1
ATOM 1578 N N . VAL B 1 33 ? -12.664 -9.312 -7.941 1 94.31 33 VAL B N 1
ATOM 1579 C CA . VAL B 1 33 ? -11.43 -8.531 -7.98 1 94.31 33 VAL B CA 1
ATOM 1580 C C . VAL B 1 33 ? -11.516 -7.387 -6.969 1 94.31 33 VAL B C 1
ATOM 1582 O O . VAL B 1 33 ? -12.461 -6.598 -6.996 1 94.31 33 VAL B O 1
ATOM 1585 N N . THR B 1 34 ? -10.539 -7.332 -6.133 1 90.88 34 THR B N 1
ATOM 1586 C CA . THR B 1 34 ? -10.539 -6.289 -5.109 1 90.88 34 THR B CA 1
ATOM 1587 C C . THR B 1 34 ? -9.172 -5.625 -5.012 1 90.88 34 THR B C 1
ATOM 1589 O O . THR B 1 34 ? -8.156 -6.219 -5.391 1 90.88 34 THR B O 1
ATOM 1592 N N . LYS B 1 35 ? -9.203 -4.453 -4.582 1 83.75 35 LYS B N 1
ATOM 1593 C CA . LYS B 1 35 ? -7.957 -3.771 -4.246 1 83.75 35 LYS B CA 1
ATOM 1594 C C . LYS B 1 35 ? -7.406 -4.262 -2.912 1 83.75 35 LYS B C 1
ATOM 1596 O O . LYS B 1 35 ? -8.164 -4.496 -1.97 1 83.75 35 LYS B O 1
ATOM 1601 N N . SER B 1 36 ? -6.129 -4.465 -2.875 1 81.25 36 SER B N 1
ATOM 1602 C CA . SER B 1 36 ? -5.496 -4.758 -1.594 1 81.25 36 SER B CA 1
ATOM 1603 C C . SER B 1 36 ? -5.164 -3.477 -0.834 1 81.25 36 SER B C 1
ATOM 1605 O O . SER B 1 36 ? -5.434 -2.375 -1.318 1 81.25 36 SER B O 1
ATOM 1607 N N . ARG B 1 37 ? -4.711 -3.637 0.329 1 71.56 37 ARG B N 1
ATOM 1608 C CA . ARG B 1 37 ? -4.262 -2.477 1.091 1 71.56 37 ARG B CA 1
ATOM 1609 C C . ARG B 1 37 ? -2.98 -1.896 0.5 1 71.56 37 ARG B C 1
ATOM 1611 O O . ARG B 1 37 ? -2.559 -0.801 0.876 1 71.56 37 ARG B O 1
ATOM 1618 N N . PHE B 1 38 ? -2.324 -2.666 -0.435 1 73.12 38 PHE B N 1
ATOM 1619 C CA . PHE B 1 38 ? -1.089 -2.223 -1.072 1 73.12 38 PHE B CA 1
ATOM 1620 C C . PHE B 1 38 ? -1.377 -1.576 -2.422 1 73.12 38 PHE B C 1
ATOM 1622 O O . PHE B 1 38 ? -2.145 -2.115 -3.223 1 73.12 38 PHE B O 1
ATOM 1629 N N . SER B 1 39 ? -0.773 -0.49 -2.584 1 68 39 SER B N 1
ATOM 1630 C CA . SER B 1 39 ? -0.989 0.293 -3.795 1 68 39 SER B CA 1
ATOM 1631 C C . SER B 1 39 ? -0.67 -0.522 -5.043 1 68 39 SER B C 1
ATOM 1633 O O . SER B 1 39 ? 0.391 -1.145 -5.133 1 68 39 SER B O 1
ATOM 1635 N N . GLY B 1 40 ? -1.681 -0.586 -5.922 1 73.5 40 GLY B N 1
ATOM 1636 C CA . GLY B 1 40 ? -1.458 -1.195 -7.223 1 73.5 40 GLY B CA 1
ATOM 1637 C C . GLY B 1 40 ? -1.669 -2.697 -7.223 1 73.5 40 GLY B C 1
ATOM 1638 O O . GLY B 1 40 ? -1.639 -3.334 -8.273 1 73.5 40 GLY B O 1
ATOM 1639 N N . LEU B 1 41 ? -1.903 -3.193 -6.012 1 84.12 41 LEU B N 1
ATOM 1640 C CA . LEU B 1 41 ? -2.068 -4.641 -5.949 1 84.12 41 LEU B CA 1
ATOM 1641 C C . LEU B 1 41 ? -3.545 -5.02 -5.941 1 84.12 41 LEU B C 1
ATOM 1643 O O . LEU B 1 41 ? -4.301 -4.586 -5.066 1 84.12 41 LEU B O 1
ATOM 1647 N N . LEU B 1 42 ? -3.918 -5.773 -6.902 1 89.88 42 LEU B N 1
ATOM 1648 C CA . LEU B 1 42 ? -5.266 -6.324 -6.992 1 89.88 42 LEU B CA 1
ATOM 1649 C C . LEU B 1 42 ? -5.281 -7.793 -6.582 1 89.88 42 LEU B C 1
ATOM 1651 O O . LEU B 1 42 ? -4.363 -8.547 -6.918 1 89.88 42 LEU B O 1
ATOM 1655 N N . VAL B 1 43 ? -6.273 -8.117 -5.871 1 94.12 43 VAL B N 1
ATOM 1656 C CA . VAL B 1 43 ? -6.488 -9.508 -5.469 1 94.12 43 VAL B CA 1
ATOM 1657 C C . VAL B 1 43 ? -7.672 -10.086 -6.234 1 94.12 43 VAL B C 1
ATOM 1659 O O . VAL B 1 43 ? -8.781 -9.555 -6.18 1 94.12 43 VAL B O 1
ATOM 1662 N N . ILE B 1 44 ? -7.418 -11.109 -6.914 1 97.06 44 ILE B N 1
ATOM 1663 C CA . ILE B 1 44 ? -8.445 -11.805 -7.688 1 97.06 44 ILE B CA 1
ATOM 1664 C C . ILE B 1 44 ? -8.781 -13.133 -7.02 1 97.06 44 ILE B C 1
ATOM 1666 O O . ILE B 1 44 ? -7.906 -13.977 -6.828 1 97.06 44 ILE B O 1
ATOM 1670 N N . GLU B 1 45 ? -10.008 -13.297 -6.688 1 97.44 45 GLU B N 1
ATOM 1671 C CA . GLU B 1 45 ? -10.469 -14.508 -6.012 1 97.44 45 GLU B CA 1
ATOM 1672 C C . GLU B 1 45 ? -11.438 -15.297 -6.891 1 97.44 45 GLU B C 1
ATOM 1674 O O . GLU B 1 45 ? -12.312 -14.711 -7.535 1 97.44 45 GLU B O 1
ATOM 1679 N N . THR B 1 46 ? -11.266 -16.594 -6.953 1 96.94 46 THR B N 1
ATOM 1680 C CA . THR B 1 46 ? -12.078 -17.453 -7.801 1 96.94 46 THR B CA 1
ATOM 1681 C C . THR B 1 46 ? -12.023 -18.891 -7.301 1 96.94 46 THR B C 1
ATOM 1683 O O . THR B 1 46 ? -11.156 -19.25 -6.5 1 96.94 46 THR B O 1
ATOM 1686 N N . GLU B 1 47 ? -12.961 -19.688 -7.738 1 96.38 47 GLU B N 1
ATOM 1687 C CA . GLU B 1 47 ? -12.938 -21.125 -7.465 1 96.38 47 GLU B CA 1
ATOM 1688 C C . GLU B 1 47 ? -12.164 -21.875 -8.547 1 96.38 47 GLU B C 1
ATOM 1690 O O . GLU B 1 47 ? -11.836 -23.062 -8.375 1 96.38 47 GLU B O 1
ATOM 1695 N N . LEU B 1 48 ? -11.797 -21.203 -9.562 1 96.88 48 LEU B N 1
ATOM 1696 C CA . LEU B 1 48 ? -11.102 -21.812 -10.688 1 96.88 48 LEU B CA 1
ATOM 1697 C C . LEU B 1 48 ? -9.609 -21.922 -10.414 1 96.88 48 LEU B C 1
ATOM 1699 O O . LEU B 1 48 ? -9.094 -21.297 -9.492 1 96.88 48 LEU B O 1
ATOM 1703 N N . ASP B 1 49 ? -8.977 -22.797 -11.117 1 96.25 49 ASP B N 1
ATOM 1704 C CA . ASP B 1 49 ? -7.52 -22.922 -11.078 1 96.25 49 ASP B CA 1
ATOM 1705 C C . ASP B 1 49 ? -6.844 -21.578 -11.336 1 96.25 49 ASP B C 1
ATOM 1707 O O . ASP B 1 49 ? -7.117 -20.922 -12.352 1 96.25 49 ASP B O 1
ATOM 1711 N N . PRO B 1 50 ? -5.992 -21.203 -10.438 1 96.94 50 PRO B N 1
ATOM 1712 C CA . PRO B 1 50 ? -5.391 -19.875 -10.578 1 96.94 50 PRO B CA 1
ATOM 1713 C C . PRO B 1 50 ? -4.57 -19.734 -11.859 1 96.94 50 PRO B C 1
ATOM 1715 O O . PRO B 1 50 ? -4.504 -18.641 -12.438 1 96.94 50 PRO B O 1
ATOM 1718 N N . THR B 1 51 ? -3.928 -20.781 -12.297 1 96.5 51 THR B N 1
ATOM 1719 C CA . THR B 1 51 ? -3.111 -20.672 -13.5 1 96.5 51 THR B CA 1
ATOM 1720 C C . THR B 1 51 ? -3.986 -20.484 -14.734 1 96.5 51 THR B C 1
ATOM 1722 O O . THR B 1 51 ? -3.602 -19.781 -15.672 1 96.5 51 THR B O 1
ATOM 1725 N N . LEU B 1 52 ? -5.121 -21.047 -14.664 1 96.06 52 LEU B N 1
ATOM 1726 C CA . LEU B 1 52 ? -6.07 -20.875 -15.758 1 96.06 52 LEU B CA 1
ATOM 1727 C C . LEU B 1 52 ? -6.547 -19.422 -15.828 1 96.06 52 LEU B C 1
ATOM 1729 O O . LEU B 1 52 ? -6.547 -18.812 -16.891 1 96.06 52 LEU B O 1
ATOM 1733 N N . VAL B 1 53 ? -6.938 -18.938 -14.711 1 97.25 53 VAL B N 1
ATOM 1734 C CA . VAL B 1 53 ? -7.434 -17.562 -14.641 1 97.25 53 VAL B CA 1
ATOM 1735 C C . VAL B 1 53 ? -6.328 -16.594 -15.062 1 97.25 53 VAL B C 1
ATOM 1737 O O . VAL B 1 53 ? -6.578 -15.648 -15.812 1 97.25 53 VAL B O 1
ATOM 1740 N N . SER B 1 54 ? -5.176 -16.812 -14.602 1 97.5 54 SER B N 1
ATOM 1741 C CA . SER B 1 54 ? -4.027 -15.984 -14.945 1 97.5 54 SER B CA 1
ATOM 1742 C C . SER B 1 54 ? -3.797 -15.961 -16.453 1 97.5 54 SER B C 1
ATOM 1744 O O . SER B 1 54 ? -3.463 -14.922 -17.031 1 97.5 54 SER B O 1
ATOM 1746 N N . ARG B 1 55 ? -3.986 -17.125 -17.094 1 95.88 55 ARG B N 1
ATOM 1747 C CA . ARG B 1 55 ? -3.834 -17.219 -18.547 1 95.88 55 ARG B CA 1
ATOM 1748 C C . ARG B 1 55 ? -4.855 -16.328 -19.266 1 95.88 55 ARG B C 1
ATOM 1750 O O . ARG B 1 55 ? -4.539 -15.688 -20.266 1 95.88 55 ARG B O 1
ATOM 1757 N N . VAL B 1 56 ? -5.984 -16.344 -18.781 1 96.44 56 VAL B N 1
ATOM 1758 C CA . VAL B 1 56 ? -7.039 -15.516 -19.359 1 96.44 56 VAL B CA 1
ATOM 1759 C C . VAL B 1 56 ? -6.676 -14.039 -19.203 1 96.44 56 VAL B C 1
ATOM 1761 O O . VAL B 1 56 ? -6.859 -13.258 -20.141 1 96.44 56 VAL B O 1
ATOM 1764 N N . ILE B 1 57 ? -6.16 -13.672 -18.031 1 96.44 57 ILE B N 1
ATOM 1765 C CA . ILE B 1 57 ? -5.762 -12.281 -17.797 1 96.44 57 ILE B CA 1
ATOM 1766 C C . ILE B 1 57 ? -4.613 -11.914 -18.734 1 96.44 57 ILE B C 1
ATOM 1768 O O . ILE B 1 57 ? -4.594 -10.82 -19.312 1 96.44 57 ILE B O 1
ATOM 1772 N N . LEU B 1 58 ? -3.719 -12.859 -18.891 1 92.88 58 LEU B N 1
ATOM 1773 C CA . LEU B 1 58 ? -2.537 -12.633 -19.703 1 92.88 58 LEU B CA 1
ATOM 1774 C C . LEU B 1 58 ? -2.93 -12.32 -21.156 1 92.88 58 LEU B C 1
ATOM 1776 O O . LEU B 1 58 ? -2.236 -11.57 -21.844 1 92.88 58 LEU B O 1
ATOM 1780 N N . ARG B 1 59 ? -3.982 -12.844 -21.562 1 91.81 59 ARG B N 1
ATOM 1781 C CA . ARG B 1 59 ? -4.438 -12.688 -22.938 1 91.81 59 ARG B CA 1
ATOM 1782 C C . ARG B 1 59 ? -5.41 -11.516 -23.062 1 91.81 59 ARG B C 1
ATOM 1784 O O . ARG B 1 59 ? -5.918 -11.242 -24.141 1 91.81 59 ARG B O 1
ATOM 1791 N N . SER B 1 60 ? -5.637 -10.898 -22 1 92.56 60 SER B N 1
ATOM 1792 C CA . SER B 1 60 ? -6.582 -9.789 -21.969 1 92.56 60 SER B CA 1
ATOM 1793 C C . SER B 1 60 ? -5.906 -8.477 -22.359 1 92.56 60 SER B C 1
ATOM 1795 O O . SER B 1 60 ? -4.68 -8.391 -22.391 1 92.56 60 SER B O 1
ATOM 1797 N N . PRO B 1 61 ? -6.719 -7.422 -22.578 1 89.88 61 PRO B N 1
ATOM 1798 C CA . PRO B 1 61 ? -6.152 -6.105 -22.891 1 89.88 61 PRO B CA 1
ATOM 1799 C C . PRO B 1 61 ? -5.473 -5.457 -21.688 1 89.88 61 PRO B C 1
ATOM 1801 O O . PRO B 1 61 ? -4.773 -4.453 -21.844 1 89.88 61 PRO B O 1
ATOM 1804 N N . PHE B 1 62 ? -5.578 -6.074 -20.547 1 88.69 62 PHE B N 1
ATOM 1805 C CA . PHE B 1 62 ? -5.051 -5.461 -19.344 1 88.69 62 PHE B CA 1
ATOM 1806 C C . PHE B 1 62 ? -3.568 -5.773 -19.172 1 88.69 62 PHE B C 1
ATOM 1808 O O . PHE B 1 62 ? -2.818 -4.98 -18.609 1 88.69 62 PHE B O 1
ATOM 1815 N N . ALA B 1 63 ? -3.203 -6.926 -19.641 1 87.44 63 ALA B N 1
ATOM 1816 C CA . ALA B 1 63 ? -1.841 -7.41 -19.438 1 87.44 63 ALA B CA 1
ATOM 1817 C C . ALA B 1 63 ? -0.831 -6.547 -20.188 1 87.44 63 ALA B C 1
ATOM 1819 O O . ALA B 1 63 ? -0.971 -6.32 -21.391 1 87.44 63 ALA B O 1
ATOM 1820 N N . GLY B 1 64 ? 0.101 -6.07 -19.469 1 78.56 64 GLY B N 1
ATOM 1821 C CA . GLY B 1 64 ? 1.146 -5.281 -20.109 1 78.56 64 GLY B CA 1
ATOM 1822 C C . GLY B 1 64 ? 0.77 -3.822 -20.281 1 78.56 64 GLY B C 1
ATOM 1823 O O . GLY B 1 64 ? 1.634 -2.98 -20.531 1 78.56 64 GLY B O 1
ATOM 1824 N N . THR B 1 65 ? -0.51 -3.504 -20.25 1 78.06 65 THR B N 1
ATOM 1825 C CA . THR B 1 65 ? -0.957 -2.121 -20.375 1 78.06 65 THR B CA 1
ATOM 1826 C C . THR B 1 65 ? -1.221 -1.512 -19 1 78.06 65 THR B C 1
ATOM 1828 O O . THR B 1 65 ? -0.57 -0.54 -18.609 1 78.06 65 THR B O 1
ATOM 1831 N N . VAL B 1 66 ? -2.15 -2.225 -18.266 1 76.06 66 VAL B N 1
ATOM 1832 C CA . VAL B 1 66 ? -2.492 -1.72 -16.953 1 76.06 66 VAL B CA 1
ATOM 1833 C C . VAL B 1 66 ? -1.882 -2.623 -15.875 1 76.06 66 VAL B C 1
ATOM 1835 O O . VAL B 1 66 ? -1.516 -2.156 -14.797 1 76.06 66 VAL B O 1
ATOM 1838 N N . LEU B 1 67 ? -1.815 -3.891 -16.234 1 86.38 67 LEU B N 1
ATOM 1839 C CA . LEU B 1 67 ? -1.233 -4.855 -15.305 1 86.38 67 LEU B CA 1
ATOM 1840 C C . LEU B 1 67 ? 0.202 -5.191 -15.695 1 86.38 67 LEU B C 1
ATOM 1842 O O . LEU B 1 67 ? 0.458 -5.613 -16.828 1 86.38 67 LEU B O 1
ATOM 1846 N N . PHE B 1 68 ? 1.036 -5.051 -14.797 1 83.06 68 PHE B N 1
ATOM 1847 C CA . PHE B 1 68 ? 2.438 -5.297 -15.117 1 83.06 68 PHE B CA 1
ATOM 1848 C C . PHE B 1 68 ? 2.922 -6.59 -14.469 1 83.06 68 PHE B C 1
ATOM 1850 O O . PHE B 1 68 ? 3.992 -7.098 -14.812 1 83.06 68 PHE B O 1
ATOM 1857 N N . ARG B 1 69 ? 2.152 -7.051 -13.523 1 89.19 69 ARG B N 1
ATOM 1858 C CA . ARG B 1 69 ? 2.445 -8.336 -12.898 1 89.19 69 ARG B CA 1
ATOM 1859 C C . ARG B 1 69 ? 1.168 -9.141 -12.664 1 89.19 69 ARG B C 1
ATOM 1861 O O . ARG B 1 69 ? 0.144 -8.578 -12.266 1 89.19 69 ARG B O 1
ATOM 1868 N N . ILE B 1 70 ? 1.246 -10.344 -12.953 1 95.06 70 ILE B N 1
ATOM 1869 C CA . ILE B 1 70 ? 0.174 -11.297 -12.695 1 95.06 70 ILE B CA 1
ATOM 1870 C C . ILE B 1 70 ? 0.756 -12.586 -12.117 1 95.06 70 ILE B C 1
ATOM 1872 O O . ILE B 1 70 ? 1.582 -13.242 -12.758 1 95.06 70 ILE B O 1
ATOM 1876 N N . VAL B 1 71 ? 0.357 -12.93 -10.906 1 96.62 71 VAL B N 1
ATOM 1877 C CA . VAL B 1 71 ? 0.96 -14.062 -10.211 1 96.62 71 VAL B CA 1
ATOM 1878 C C . VAL B 1 71 ? -0.134 -14.977 -9.672 1 96.62 71 VAL B C 1
ATOM 1880 O O . VAL B 1 71 ? -0.779 -14.656 -8.664 1 96.62 71 VAL B O 1
ATOM 1883 N N . PRO B 1 72 ? -0.329 -16.141 -10.25 1 97.88 72 PRO B N 1
ATOM 1884 C CA . PRO B 1 72 ? -1.224 -17.125 -9.641 1 97.88 72 PRO B CA 1
ATOM 1885 C C . PRO B 1 72 ? -0.628 -17.766 -8.383 1 97.88 72 PRO B C 1
ATOM 1887 O O . PRO B 1 72 ? 0.529 -18.188 -8.398 1 97.88 72 PRO B O 1
ATOM 1890 N N . ILE B 1 73 ? -1.421 -17.781 -7.363 1 96.62 73 ILE B N 1
ATOM 1891 C CA . ILE B 1 73 ? -0.996 -18.406 -6.117 1 96.62 73 ILE B CA 1
ATOM 1892 C C . ILE B 1 73 ? -1.365 -19.891 -6.137 1 96.62 73 ILE B C 1
ATOM 1894 O O . ILE B 1 73 ? -2.543 -20.234 -6.234 1 96.62 73 ILE B O 1
ATOM 1898 N N . ILE B 1 74 ? -0.403 -20.688 -6.012 1 94.06 74 ILE B N 1
ATOM 1899 C CA . ILE B 1 74 ? -0.683 -22.109 -6.129 1 94.06 74 ILE B CA 1
ATOM 1900 C C . ILE B 1 74 ? -0.814 -22.719 -4.738 1 94.06 74 ILE B C 1
ATOM 1902 O O . ILE B 1 74 ? -1.339 -23.828 -4.59 1 94.06 74 ILE B O 1
ATOM 1906 N N . GLU B 1 75 ? -0.256 -22.031 -3.793 1 92.81 75 GLU B N 1
ATOM 1907 C CA . GLU B 1 75 ? -0.34 -22.5 -2.408 1 92.81 75 GLU B CA 1
ATOM 1908 C C . GLU B 1 75 ? -0.411 -21.312 -1.44 1 92.81 75 GLU B C 1
ATOM 1910 O O . GLU B 1 75 ? 0.382 -20.375 -1.536 1 92.81 75 GLU B O 1
ATOM 1915 N N . HIS B 1 76 ? -1.439 -21.422 -0.626 1 91.88 76 HIS B N 1
ATOM 1916 C CA . HIS B 1 76 ? -1.53 -20.422 0.429 1 91.88 76 HIS B CA 1
ATOM 1917 C C . HIS B 1 76 ? -0.724 -20.828 1.655 1 91.88 76 HIS B C 1
ATOM 1919 O O . HIS B 1 76 ? -0.734 -22 2.043 1 91.88 76 HIS B O 1
ATOM 1925 N N . ILE B 1 77 ? -0.011 -19.828 2.109 1 87.25 77 ILE B N 1
ATOM 1926 C CA . ILE B 1 77 ? 0.73 -20.109 3.334 1 87.25 77 ILE B CA 1
ATOM 1927 C C . ILE B 1 77 ? 0.367 -19.078 4.406 1 87.25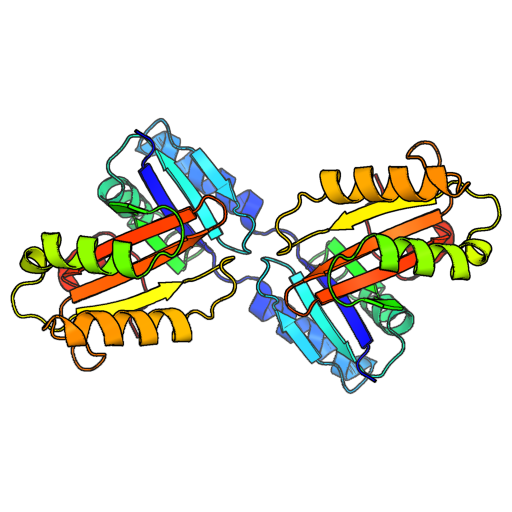 77 ILE B C 1
ATOM 1929 O O . ILE B 1 77 ? 0.024 -17.938 4.09 1 87.25 77 ILE B O 1
ATOM 1933 N N . ASN B 1 78 ? 0.353 -19.578 5.625 1 79.38 78 ASN B N 1
ATOM 1934 C CA . ASN B 1 78 ? 0.019 -18.672 6.727 1 79.38 78 ASN B CA 1
ATOM 1935 C C . ASN B 1 78 ? 1.218 -17.828 7.145 1 79.38 78 ASN B C 1
ATOM 1937 O O . ASN B 1 78 ? 2.123 -18.328 7.82 1 79.38 78 ASN B O 1
ATOM 1941 N N . GLY B 1 79 ? 1.261 -16.625 6.723 1 80.44 79 GLY B N 1
ATOM 1942 C CA . GLY B 1 79 ? 2.346 -15.727 7.09 1 80.44 79 GLY B CA 1
ATOM 1943 C C . GLY B 1 79 ? 3.674 -16.109 6.469 1 80.44 79 GLY B C 1
ATOM 1944 O O . GLY B 1 79 ? 3.723 -16.953 5.562 1 80.44 79 GLY B O 1
ATOM 1945 N N . LEU B 1 80 ? 4.676 -15.422 6.895 1 84.88 80 LEU B N 1
ATOM 1946 C CA . LEU B 1 80 ? 6.02 -15.633 6.363 1 84.88 80 LEU B CA 1
ATOM 1947 C C . LEU B 1 80 ? 6.852 -16.469 7.324 1 84.88 80 LEU B C 1
ATOM 1949 O O . LEU B 1 80 ? 7.875 -16.016 7.836 1 84.88 80 LEU B O 1
ATOM 1953 N N . ASN B 1 81 ? 6.402 -17.734 7.547 1 88.56 81 ASN B N 1
ATOM 1954 C CA . ASN B 1 81 ? 7.191 -18.719 8.281 1 88.56 81 ASN B CA 1
ATOM 1955 C C . ASN B 1 81 ? 8.188 -19.438 7.375 1 88.56 81 ASN B C 1
ATOM 1957 O O . ASN B 1 81 ? 7.801 -20.312 6.609 1 88.56 81 ASN B O 1
ATOM 1961 N N . LEU B 1 82 ? 9.43 -19.109 7.578 1 90.81 82 LEU B N 1
ATOM 1962 C CA . LEU B 1 82 ? 10.453 -19.578 6.656 1 90.81 82 LEU B CA 1
ATOM 1963 C C . LEU B 1 82 ? 10.633 -21.078 6.762 1 90.81 82 LEU B C 1
ATOM 1965 O O . LEU B 1 82 ? 10.844 -21.766 5.754 1 90.81 82 LEU B O 1
ATOM 1969 N N . GLU B 1 83 ? 10.523 -21.594 7.984 1 91.88 83 GLU B N 1
ATOM 1970 C CA . GLU B 1 83 ? 10.672 -23.047 8.156 1 91.88 83 GLU B CA 1
ATOM 1971 C C . GLU B 1 83 ? 9.578 -23.797 7.414 1 91.88 83 GLU B C 1
ATOM 1973 O O . GLU B 1 83 ? 9.852 -24.812 6.758 1 91.88 83 GLU B O 1
ATOM 1978 N N . ASP B 1 84 ? 8.375 -23.297 7.535 1 92.31 84 ASP B N 1
ATOM 1979 C CA . ASP B 1 84 ? 7.25 -23.906 6.824 1 92.31 84 ASP B CA 1
ATOM 1980 C C . ASP B 1 84 ? 7.449 -23.828 5.312 1 92.31 84 ASP B C 1
ATOM 1982 O O . ASP B 1 84 ? 7.141 -24.781 4.59 1 92.31 84 ASP B O 1
ATOM 1986 N N . LEU B 1 85 ? 7.949 -22.703 4.859 1 93.94 85 LEU B N 1
ATOM 1987 C CA . LEU B 1 85 ? 8.195 -22.5 3.436 1 93.94 85 LEU B CA 1
ATOM 1988 C C . LEU B 1 85 ? 9.273 -23.469 2.928 1 93.94 85 LEU B C 1
ATOM 1990 O O . LEU B 1 85 ? 9.117 -24.062 1.863 1 93.94 85 LEU B O 1
ATOM 1994 N N . VAL B 1 86 ? 10.305 -23.656 3.727 1 95.5 86 VAL B N 1
ATOM 1995 C CA . VAL B 1 86 ? 11.391 -24.547 3.35 1 95.5 86 VAL B CA 1
ATOM 1996 C C . VAL B 1 86 ? 10.859 -25.984 3.232 1 95.5 86 VAL B C 1
ATOM 1998 O O . VAL B 1 86 ? 11.141 -26.672 2.252 1 95.5 86 VAL B O 1
ATOM 2001 N N . ASN B 1 87 ? 10.078 -26.375 4.188 1 94.44 87 ASN B N 1
ATOM 2002 C CA . ASN B 1 87 ? 9.5 -27.719 4.164 1 94.44 87 ASN B CA 1
ATOM 2003 C C . ASN B 1 87 ? 8.594 -27.922 2.953 1 94.44 87 ASN B C 1
ATOM 2005 O O . ASN B 1 87 ? 8.602 -28.984 2.338 1 94.44 87 ASN B O 1
ATOM 2009 N N . TRP B 1 88 ? 7.848 -26.938 2.709 1 94.81 88 TRP B N 1
ATOM 2010 C CA . TRP B 1 88 ? 6.969 -26.984 1.545 1 94.81 88 TRP B CA 1
ATOM 2011 C C . TRP B 1 88 ? 7.773 -27.172 0.263 1 94.81 88 TRP B C 1
ATOM 2013 O O . TRP B 1 88 ? 7.426 -28 -0.585 1 94.81 88 TRP B O 1
ATOM 2023 N N . VAL B 1 89 ? 8.852 -26.422 0.107 1 96.06 89 VAL B N 1
ATOM 2024 C CA . VAL B 1 89 ? 9.703 -26.484 -1.077 1 96.06 89 VAL B CA 1
ATOM 2025 C C . VAL B 1 89 ? 10.312 -27.891 -1.188 1 96.06 89 VAL B C 1
ATOM 2027 O O . VAL B 1 89 ? 10.336 -28.484 -2.27 1 96.06 89 VAL B O 1
ATOM 2030 N N . LEU B 1 90 ? 10.734 -28.469 -0.089 1 96.06 90 LEU B N 1
ATOM 2031 C CA . LEU B 1 90 ? 11.406 -29.766 -0.087 1 96.06 90 LEU B CA 1
ATOM 2032 C C . LEU B 1 90 ? 10.469 -30.859 -0.598 1 96.06 90 LEU B C 1
ATOM 2034 O O . LEU B 1 90 ? 10.914 -31.797 -1.266 1 96.06 90 LEU B O 1
ATOM 2038 N N . ARG B 1 91 ? 9.258 -30.688 -0.326 1 95.75 91 ARG B N 1
ATOM 2039 C CA . ARG B 1 91 ? 8.281 -31.688 -0.745 1 95.75 91 ARG B CA 1
ATOM 2040 C C . ARG B 1 91 ? 7.992 -31.578 -2.238 1 95.75 91 ARG B C 1
ATOM 2042 O O . ARG B 1 91 ? 7.5 -32.531 -2.852 1 95.75 91 ARG B O 1
ATOM 2049 N N . ARG B 1 92 ? 8.367 -30.422 -2.818 1 95.88 92 ARG B N 1
ATOM 2050 C CA . ARG B 1 92 ? 7.879 -30.172 -4.172 1 95.88 92 ARG B CA 1
ATOM 2051 C C . ARG B 1 92 ? 9.031 -29.875 -5.121 1 95.88 92 ARG B C 1
ATOM 2053 O O . ARG B 1 92 ? 8.828 -29.734 -6.332 1 95.88 92 ARG B O 1
ATOM 2060 N N . ILE B 1 93 ? 10.195 -29.812 -4.676 1 95.75 93 ILE B N 1
ATOM 2061 C CA . ILE B 1 93 ? 11.359 -29.344 -5.418 1 95.75 93 ILE B CA 1
ATOM 2062 C C . ILE B 1 93 ? 11.602 -30.234 -6.633 1 95.75 93 ILE B C 1
ATOM 2064 O O . ILE B 1 93 ? 12.211 -29.812 -7.613 1 95.75 93 ILE B O 1
ATOM 2068 N N . ASN B 1 94 ? 11.102 -31.438 -6.594 1 94.38 94 ASN B N 1
ATOM 2069 C CA . ASN B 1 94 ? 11.273 -32.375 -7.707 1 94.38 94 ASN B CA 1
ATOM 2070 C C . ASN B 1 94 ? 10.656 -31.828 -8.992 1 94.38 94 ASN B C 1
ATOM 2072 O O . ASN B 1 94 ? 11.094 -32.156 -10.094 1 94.38 94 ASN B O 1
ATOM 2076 N N . GLN B 1 95 ? 9.703 -30.984 -8.852 1 93.88 95 GLN B N 1
ATOM 2077 C CA . GLN B 1 95 ? 9.062 -30.422 -10.031 1 93.88 95 GLN B CA 1
ATOM 2078 C C . GLN B 1 95 ? 10.023 -29.516 -10.797 1 93.88 95 GLN B C 1
ATOM 2080 O O . GLN B 1 95 ? 9.805 -29.234 -11.977 1 93.88 95 GLN B O 1
ATOM 2085 N N . CYS B 1 96 ? 11.062 -29.094 -10.117 1 94.5 96 CYS B N 1
ATOM 2086 C CA . CYS B 1 96 ? 12.062 -28.234 -10.75 1 94.5 96 CYS B CA 1
ATOM 2087 C C . CYS B 1 96 ? 13.18 -29.062 -11.375 1 94.5 96 CYS B C 1
ATOM 2089 O O . CYS B 1 96 ? 13.977 -28.547 -12.156 1 94.5 96 CYS B O 1
ATOM 2091 N N . GLY B 1 97 ? 13.242 -30.375 -11.047 1 91.75 97 GLY B N 1
ATOM 2092 C CA . GLY B 1 97 ? 14.359 -31.188 -11.5 1 91.75 97 GLY B CA 1
ATOM 2093 C C . GLY B 1 97 ? 15.695 -30.734 -10.953 1 91.75 97 GLY B C 1
ATOM 2094 O O . GLY B 1 97 ? 15.82 -30.453 -9.758 1 91.75 97 GLY B O 1
ATOM 2095 N N . ASP B 1 98 ? 16.703 -30.688 -11.812 1 91.38 98 ASP B N 1
ATOM 2096 C CA . ASP B 1 98 ? 18.047 -30.312 -11.391 1 91.38 98 ASP B CA 1
ATOM 2097 C C . ASP B 1 98 ? 18.312 -28.828 -11.648 1 91.38 98 ASP B C 1
ATOM 2099 O O . ASP B 1 98 ? 19.469 -28.391 -11.57 1 91.38 98 ASP B O 1
ATOM 2103 N N . GLN B 1 99 ? 17.328 -28.156 -11.859 1 94.81 99 GLN B N 1
ATOM 2104 C CA . GLN B 1 99 ? 17.516 -26.75 -12.211 1 94.81 99 GLN B CA 1
ATOM 2105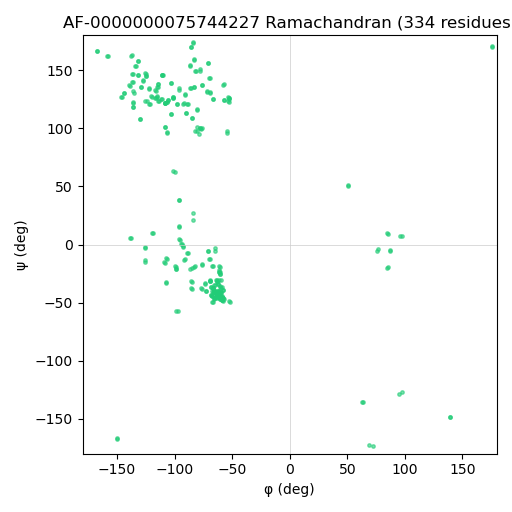 C C . GLN B 1 99 ? 17.828 -25.906 -10.977 1 94.81 99 GLN B C 1
ATOM 2107 O O . GLN B 1 99 ? 17.406 -26.25 -9.867 1 94.81 99 GLN B O 1
ATOM 2112 N N . ARG B 1 100 ? 18.562 -24.859 -11.234 1 96.81 100 ARG B N 1
ATOM 2113 C CA . ARG B 1 100 ? 18.844 -23.875 -10.203 1 96.81 100 ARG B CA 1
ATOM 2114 C C . ARG B 1 100 ? 17.594 -23.094 -9.836 1 96.81 100 ARG B C 1
ATOM 2116 O O . ARG B 1 100 ? 16.844 -22.672 -10.719 1 96.81 100 ARG B O 1
ATOM 2123 N N . LEU B 1 101 ? 17.344 -23 -8.57 1 97.88 101 LEU B N 1
ATOM 2124 C CA . LEU B 1 101 ? 16.141 -22.344 -8.055 1 97.88 101 LEU B CA 1
ATOM 2125 C C . LEU B 1 101 ? 16.422 -20.875 -7.758 1 97.88 101 LEU B C 1
ATOM 2127 O O . LEU B 1 101 ? 17.359 -20.547 -7.016 1 97.88 101 LEU B O 1
ATOM 2131 N N . LEU B 1 102 ? 15.68 -19.953 -8.398 1 96.62 102 LEU B N 1
ATOM 2132 C CA . LEU B 1 102 ? 15.68 -18.531 -8.07 1 96.62 102 LEU B CA 1
ATOM 2133 C C . LEU B 1 102 ? 14.602 -18.203 -7.039 1 96.62 102 LEU B C 1
ATOM 2135 O O . LEU B 1 102 ? 13.461 -18.641 -7.172 1 96.62 102 LEU B O 1
ATOM 2139 N N . VAL B 1 103 ? 14.961 -17.516 -5.969 1 96 103 VAL B N 1
ATOM 2140 C CA . VAL B 1 103 ? 14.016 -17.156 -4.914 1 96 103 VAL B CA 1
ATOM 2141 C C . VAL B 1 103 ? 13.695 -15.672 -4.984 1 96 103 VAL B C 1
ATOM 2143 O O . VAL B 1 103 ? 14.594 -14.836 -4.988 1 96 103 VAL B O 1
ATOM 2146 N N . ARG B 1 104 ? 12.438 -15.391 -5.129 1 93.19 104 ARG B N 1
ATOM 2147 C CA . ARG B 1 104 ? 11.945 -14.023 -5.051 1 93.19 104 ARG B CA 1
ATOM 2148 C C . ARG B 1 104 ? 10.836 -13.898 -4.008 1 93.19 104 ARG B C 1
ATOM 2150 O O . ARG B 1 104 ? 10.078 -14.844 -3.791 1 93.19 104 ARG B O 1
ATOM 2157 N N . CYS B 1 105 ? 10.797 -12.781 -3.383 1 90.5 105 CYS B N 1
ATOM 2158 C CA . CYS B 1 105 ? 9.828 -12.578 -2.305 1 90.5 105 CYS B CA 1
ATOM 2159 C C . CYS B 1 105 ? 9.305 -11.148 -2.305 1 90.5 105 CYS B C 1
ATOM 2161 O O . CYS B 1 105 ? 10.07 -10.195 -2.508 1 90.5 105 CYS B O 1
ATOM 2163 N N . ARG B 1 106 ? 8.047 -11.062 -2.252 1 86.94 106 ARG B N 1
ATOM 2164 C CA . ARG B 1 106 ? 7.383 -9.812 -1.889 1 86.94 106 ARG B CA 1
ATOM 2165 C C . ARG B 1 106 ? 6.758 -9.914 -0.5 1 86.94 106 ARG B C 1
ATOM 2167 O O . ARG B 1 106 ? 5.648 -10.422 -0.348 1 86.94 106 ARG B O 1
ATOM 2174 N N . ALA B 1 107 ? 7.438 -9.344 0.492 1 84.06 107 ALA B N 1
ATOM 2175 C CA . ALA B 1 107 ? 7.098 -9.555 1.896 1 84.06 107 ALA B CA 1
ATOM 2176 C C . ALA B 1 107 ? 6.223 -8.422 2.426 1 84.06 107 ALA B C 1
ATOM 2178 O O . ALA B 1 107 ? 6.402 -7.969 3.559 1 84.06 107 ALA B O 1
ATOM 2179 N N . ARG B 1 108 ? 5.363 -7.988 1.629 1 73.06 108 ARG B N 1
ATOM 2180 C CA . ARG B 1 108 ? 4.512 -6.855 1.982 1 73.06 108 ARG B CA 1
ATOM 2181 C C . ARG B 1 108 ? 3.816 -7.09 3.318 1 73.06 108 ARG B C 1
ATOM 2183 O O . ARG B 1 108 ? 3.172 -8.125 3.516 1 73.06 108 ARG B O 1
ATOM 2190 N N . GLY B 1 109 ? 3.957 -6.219 4.207 1 67.12 109 GLY B N 1
ATOM 2191 C CA . GLY B 1 109 ? 3.189 -6.25 5.441 1 67.12 109 GLY B CA 1
ATOM 2192 C C . GLY B 1 109 ? 3.809 -7.133 6.508 1 67.12 109 GLY B C 1
ATOM 2193 O O . GLY B 1 109 ? 3.217 -7.34 7.57 1 67.12 109 GLY B O 1
ATOM 2194 N N . HIS B 1 110 ? 4.977 -7.641 6.375 1 74 110 HIS B N 1
ATOM 2195 C CA . HIS B 1 110 ? 5.496 -8.633 7.309 1 74 110 HIS B CA 1
ATOM 2196 C C . HIS B 1 110 ? 6.75 -8.117 8.016 1 74 110 HIS B C 1
ATOM 2198 O O . HIS B 1 110 ? 7.383 -8.852 8.773 1 74 110 HIS B O 1
ATOM 2204 N N . GLY B 1 111 ? 7.035 -6.914 7.863 1 67.06 111 GLY B N 1
ATOM 2205 C CA . GLY B 1 111 ? 8.102 -6.289 8.625 1 67.06 111 GLY B CA 1
ATOM 2206 C C . GLY B 1 111 ? 9.492 -6.656 8.125 1 67.06 111 GLY B C 1
ATOM 2207 O O . GLY B 1 111 ? 10.484 -6.383 8.797 1 67.06 111 GLY B O 1
ATOM 2208 N N . VAL B 1 112 ? 9.633 -7.508 7.207 1 73.62 112 VAL B N 1
ATOM 2209 C CA . VAL B 1 112 ? 10.914 -7.848 6.586 1 73.62 112 VAL B CA 1
ATOM 2210 C C . VAL B 1 112 ? 10.945 -7.324 5.152 1 73.62 112 VAL B C 1
ATOM 2212 O O . VAL B 1 112 ? 9.906 -7.184 4.512 1 73.62 112 VAL B O 1
ATOM 2215 N N . SER B 1 113 ? 12.195 -6.922 4.785 1 72.06 113 SER B N 1
ATOM 2216 C CA . SER B 1 113 ? 12.352 -6.477 3.404 1 72.06 113 SER B CA 1
ATOM 2217 C C . SER B 1 113 ? 12.25 -7.648 2.432 1 72.06 113 SER B C 1
ATOM 2219 O O . SER B 1 113 ? 12.531 -8.789 2.801 1 72.06 113 SER B O 1
ATOM 2221 N N . ASP B 1 114 ? 11.883 -7.324 1.175 1 80 114 ASP B N 1
ATOM 2222 C CA . ASP B 1 114 ? 11.852 -8.328 0.117 1 80 114 ASP B CA 1
ATOM 2223 C C . ASP B 1 114 ? 13.188 -9.062 0.021 1 80 114 ASP B C 1
ATOM 2225 O O . ASP B 1 114 ? 13.227 -10.297 0.014 1 80 114 ASP B O 1
ATOM 2229 N N . SER B 1 115 ? 14.281 -8.242 -0.012 1 82 115 SER B N 1
ATOM 2230 C CA . SER B 1 115 ? 15.625 -8.805 -0.172 1 82 115 SER B CA 1
ATOM 2231 C C . SER B 1 115 ? 16.016 -9.633 1.044 1 82 115 SER B C 1
ATOM 2233 O O . SER B 1 115 ? 16.688 -10.672 0.908 1 82 115 SER B O 1
ATOM 2235 N N . GLY B 1 116 ? 15.656 -9.227 2.209 1 82.94 116 GLY B N 1
ATOM 2236 C CA . GLY B 1 116 ? 15.93 -9.992 3.414 1 82.94 116 GLY B CA 1
ATOM 2237 C C . GLY B 1 116 ? 15.258 -11.352 3.414 1 82.94 116 GLY B C 1
ATOM 2238 O O . GLY B 1 116 ? 15.883 -12.359 3.758 1 82.94 116 GLY B O 1
ATOM 2239 N N . CYS B 1 117 ? 14.031 -11.375 3.037 1 88.75 117 CYS B N 1
ATOM 2240 C CA . CYS B 1 117 ? 13.281 -12.617 2.91 1 88.75 117 CYS B CA 1
ATOM 2241 C C . CYS B 1 117 ? 13.945 -13.555 1.91 1 88.75 117 CYS B C 1
ATOM 2243 O O . CYS B 1 117 ? 14.164 -14.734 2.207 1 88.75 117 CYS B O 1
ATOM 2245 N N . GLU B 1 118 ? 14.312 -12.984 0.771 1 91.62 118 GLU B N 1
ATOM 2246 C CA . GLU B 1 118 ? 14.938 -13.766 -0.289 1 91.62 118 GLU B CA 1
ATOM 2247 C C . GLU B 1 118 ? 16.25 -14.391 0.186 1 91.62 118 GLU B C 1
ATOM 2249 O O . GLU B 1 118 ? 16.469 -15.586 -0.015 1 91.62 118 GLU B O 1
ATOM 2254 N N . LEU B 1 119 ? 17.047 -13.586 0.818 1 91.25 119 LEU B N 1
ATOM 2255 C CA . LEU B 1 119 ? 18.375 -14.023 1.248 1 91.25 119 LEU B CA 1
ATOM 2256 C C . LEU B 1 119 ? 18.266 -15.117 2.309 1 91.25 119 LEU B C 1
ATOM 2258 O O . LEU B 1 119 ? 18.953 -16.125 2.236 1 91.25 119 LEU B O 1
ATOM 2262 N N . GLU B 1 120 ? 17.422 -14.898 3.256 1 93.69 120 GLU B N 1
ATOM 2263 C CA . GLU B 1 120 ? 17.266 -15.859 4.34 1 93.69 120 GLU B CA 1
ATOM 2264 C C . GLU B 1 120 ? 16.703 -17.188 3.828 1 93.69 120 GLU B C 1
ATOM 2266 O O . GLU B 1 120 ? 17.172 -18.25 4.211 1 93.69 120 GLU B O 1
ATOM 2271 N N . LEU B 1 121 ? 15.711 -17.109 3.033 1 95.25 121 LEU B N 1
ATOM 2272 C CA . LEU B 1 121 ? 15.117 -18.312 2.449 1 95.25 121 LEU B CA 1
ATOM 2273 C C . LEU B 1 121 ? 16.125 -19.047 1.586 1 95.25 121 LEU B C 1
ATOM 2275 O O . LEU B 1 121 ? 16.234 -20.281 1.655 1 95.25 121 LEU B O 1
ATOM 2279 N N . ALA B 1 122 ? 16.859 -18.281 0.771 1 96.06 122 ALA B N 1
ATOM 2280 C CA . ALA B 1 122 ? 17.906 -18.891 -0.056 1 96.06 122 ALA B CA 1
ATOM 2281 C C . ALA B 1 122 ? 18.922 -19.641 0.802 1 96.06 122 ALA B C 1
ATOM 2283 O O . ALA B 1 122 ? 19.297 -20.781 0.487 1 96.06 122 ALA B O 1
ATOM 2284 N N . ARG B 1 123 ? 19.328 -18.953 1.845 1 96.81 123 ARG B N 1
ATOM 2285 C CA . ARG B 1 123 ? 20.297 -19.562 2.754 1 96.81 123 ARG B CA 1
ATOM 2286 C C . ARG B 1 123 ? 19.766 -20.875 3.332 1 96.81 123 ARG B C 1
ATOM 2288 O O . ARG B 1 123 ? 20.453 -21.891 3.324 1 96.81 123 ARG B O 1
ATOM 2295 N N . MET B 1 124 ? 18.609 -20.891 3.807 1 96.88 124 MET B N 1
ATOM 2296 C CA . MET B 1 124 ? 18 -22.062 4.441 1 96.88 124 MET B CA 1
ATOM 2297 C C . MET B 1 124 ? 17.844 -23.203 3.439 1 96.88 124 MET B C 1
ATOM 2299 O O . MET B 1 124 ? 18.062 -24.359 3.779 1 96.88 124 MET B O 1
ATOM 2303 N N . LEU B 1 125 ? 17.453 -22.891 2.264 1 97.31 125 LEU B N 1
ATOM 2304 C CA . LEU B 1 125 ? 17.281 -23.906 1.226 1 97.31 125 LEU B CA 1
ATOM 2305 C C . LEU B 1 125 ? 18.625 -24.516 0.836 1 97.31 125 LEU B C 1
ATOM 2307 O O . LEU B 1 125 ? 18.719 -25.734 0.652 1 97.31 125 LEU B O 1
ATOM 2311 N N . LYS B 1 126 ? 19.656 -23.672 0.738 1 97 126 LYS B N 1
ATOM 2312 C CA . LYS B 1 126 ? 21 -24.172 0.433 1 97 126 LYS B CA 1
ATOM 2313 C C . LYS B 1 126 ? 21.469 -25.141 1.505 1 97 126 LYS B C 1
ATOM 2315 O O . LYS B 1 126 ? 22.078 -26.172 1.191 1 97 126 LYS B O 1
ATOM 2320 N N . GLU B 1 127 ? 21.188 -24.781 2.664 1 97 127 GLU B N 1
ATOM 2321 C CA . GLU B 1 127 ? 21.562 -25.641 3.789 1 97 127 GLU B CA 1
ATOM 2322 C C . GLU B 1 127 ? 20.906 -27 3.697 1 97 127 GLU B C 1
ATOM 2324 O O . GLU B 1 127 ? 21.406 -27.969 4.285 1 97 127 GLU B O 1
ATOM 2329 N N . ARG B 1 128 ? 19.812 -27.062 3.006 1 96.44 128 ARG B N 1
ATOM 2330 C CA . ARG B 1 128 ? 19.109 -28.328 2.84 1 96.44 128 ARG B CA 1
ATOM 2331 C C . ARG B 1 128 ? 19.5 -29.016 1.532 1 96.44 128 ARG B C 1
ATOM 2333 O O . ARG B 1 128 ? 18.859 -29.984 1.121 1 96.44 128 ARG B O 1
ATOM 2340 N N . GLY B 1 129 ? 20.406 -28.469 0.821 1 95.62 129 GLY B N 1
ATOM 2341 C CA . GLY B 1 129 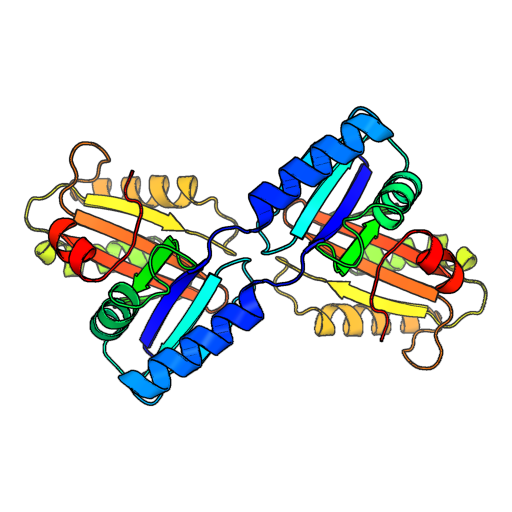? 20.953 -29.125 -0.351 1 95.62 129 GLY B CA 1
ATOM 2342 C C . GLY B 1 129 ? 20.312 -28.672 -1.648 1 95.62 129 GLY B C 1
ATOM 2343 O O . GLY B 1 129 ? 20.516 -29.297 -2.693 1 95.62 129 GLY B O 1
ATOM 2344 N N . ILE B 1 130 ? 19.5 -27.703 -1.594 1 96.69 130 ILE B N 1
ATOM 2345 C CA . ILE B 1 130 ? 18.828 -27.219 -2.801 1 96.69 130 ILE B CA 1
ATOM 2346 C C . ILE B 1 130 ? 19.766 -26.25 -3.537 1 96.69 130 ILE B C 1
ATOM 2348 O O . ILE B 1 130 ? 20.406 -25.406 -2.916 1 96.69 130 ILE B O 1
ATOM 2352 N N . ASN B 1 131 ? 19.844 -26.406 -4.812 1 96.81 131 ASN B N 1
ATOM 2353 C CA . ASN B 1 131 ? 20.641 -25.516 -5.668 1 96.81 131 ASN B CA 1
ATOM 2354 C C . ASN B 1 131 ? 19.922 -24.203 -5.918 1 96.81 131 ASN B C 1
ATOM 2356 O O . ASN B 1 131 ? 19.094 -24.094 -6.816 1 96.81 131 ASN B O 1
ATOM 2360 N N . VAL B 1 132 ? 20.328 -23.156 -5.156 1 96.94 132 VAL B N 1
ATOM 2361 C CA . VAL B 1 132 ? 19.688 -21.844 -5.215 1 96.94 132 VAL B CA 1
ATOM 2362 C C . VAL B 1 132 ? 20.672 -20.812 -5.766 1 96.94 132 VAL B C 1
ATOM 2364 O O . VAL B 1 132 ? 21.844 -20.812 -5.41 1 96.94 132 VAL B O 1
ATOM 2367 N N . GLY B 1 133 ? 20.172 -19.922 -6.652 1 93.75 133 GLY B N 1
ATOM 2368 C CA . GLY B 1 133 ? 21.031 -18.859 -7.148 1 93.75 133 GLY B CA 1
ATOM 2369 C C . GLY B 1 133 ? 20.375 -18 -8.211 1 93.75 133 GLY B C 1
ATOM 2370 O O . GLY B 1 133 ? 19.328 -18.359 -8.742 1 93.75 133 GLY B O 1
ATOM 2371 N N . VAL B 1 134 ? 21 -16.859 -8.602 1 89.5 134 VAL B N 1
ATOM 2372 C CA . VAL B 1 134 ? 20.422 -15.891 -9.523 1 89.5 134 VAL B C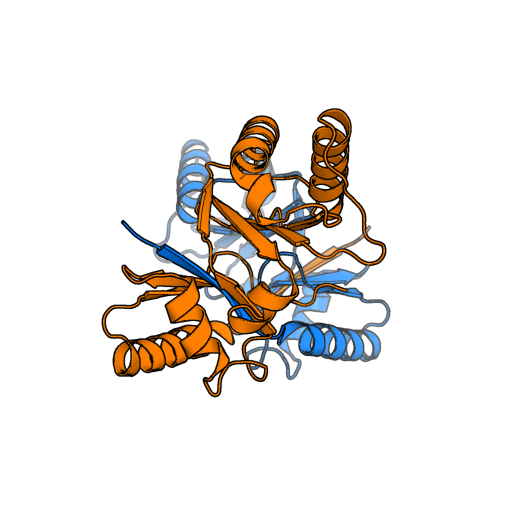A 1
ATOM 2373 C C . VAL B 1 134 ? 20.969 -16.109 -10.93 1 89.5 134 VAL B C 1
ATOM 2375 O O . VAL B 1 134 ? 20.375 -15.656 -11.914 1 89.5 134 VAL B O 1
ATOM 2378 N N . LYS B 1 135 ? 22.094 -16.812 -10.945 1 87.75 135 LYS B N 1
ATOM 2379 C CA . LYS B 1 135 ? 22.734 -16.984 -12.242 1 87.75 135 LYS B CA 1
ATOM 2380 C C . LYS B 1 135 ? 22.062 -18.109 -13.031 1 87.75 135 LYS B C 1
ATOM 2382 O O . LYS B 1 135 ? 22.094 -19.266 -12.617 1 87.75 135 LYS B O 1
ATOM 2387 N N . SER B 1 136 ? 21.453 -17.844 -14.164 1 90.81 136 SER B N 1
ATOM 2388 C CA . SER B 1 136 ? 20.828 -18.781 -15.102 1 90.81 136 SER B CA 1
ATOM 2389 C C . SER B 1 136 ? 19.875 -19.719 -14.383 1 90.81 136 SER B C 1
ATOM 2391 O O . SER B 1 136 ? 19.953 -20.938 -14.539 1 90.81 136 SER B O 1
ATOM 2393 N N . PRO B 1 137 ? 18.984 -19.281 -13.609 1 94.06 137 PRO B N 1
ATOM 2394 C CA . PRO B 1 137 ? 18.016 -20.156 -12.953 1 94.06 137 PRO B CA 1
ATOM 2395 C C . PRO B 1 137 ? 17 -20.75 -13.922 1 94.06 137 PRO B C 1
ATOM 2397 O O . PRO B 1 137 ? 16.609 -20.094 -14.891 1 94.06 137 PRO B O 1
ATOM 2400 N N . GLY B 1 138 ? 16.641 -21.953 -13.672 1 96.44 138 GLY B N 1
ATOM 2401 C CA . GLY B 1 138 ? 15.625 -22.609 -14.492 1 96.44 138 GLY B CA 1
ATOM 2402 C C . GLY B 1 138 ? 14.297 -22.766 -13.781 1 96.44 138 GLY B C 1
ATOM 2403 O O . GLY B 1 138 ? 13.289 -23.109 -14.406 1 96.44 138 GLY B O 1
ATOM 2404 N N . CYS B 1 139 ? 14.281 -22.531 -12.492 1 97.56 139 CYS B N 1
ATOM 2405 C CA . CYS B 1 139 ? 13.086 -22.641 -11.664 1 97.56 139 CYS B CA 1
ATOM 2406 C C . CYS B 1 139 ? 12.922 -21.406 -10.773 1 97.56 139 CYS B C 1
ATOM 2408 O O . CYS B 1 139 ? 13.906 -20.797 -10.383 1 97.56 139 CYS B O 1
ATOM 2410 N N . LEU B 1 140 ? 11.672 -21.031 -10.547 1 97.06 140 LEU B N 1
ATOM 2411 C CA . LEU B 1 140 ? 11.375 -19.859 -9.719 1 97.06 140 LEU B CA 1
ATOM 2412 C C . LEU B 1 140 ? 10.531 -20.25 -8.508 1 97.06 140 LEU B C 1
ATOM 2414 O O . LEU B 1 140 ? 9.57 -21.016 -8.641 1 97.06 140 LEU B O 1
ATOM 2418 N N . LEU B 1 141 ? 10.945 -19.906 -7.391 1 97.31 141 LEU B N 1
ATOM 2419 C CA . LEU B 1 141 ? 10.133 -19.859 -6.176 1 97.31 141 LEU B CA 1
ATOM 2420 C C . LEU B 1 141 ? 9.742 -18.422 -5.84 1 97.31 141 LEU B C 1
ATOM 2422 O O . LEU B 1 141 ? 10.602 -17.609 -5.504 1 97.31 141 LEU B O 1
ATOM 2426 N N . LEU B 1 142 ? 8.516 -18.141 -5.953 1 96.38 142 LEU B N 1
ATOM 2427 C CA . LEU B 1 142 ? 8.008 -16.797 -5.684 1 96.38 142 LEU B CA 1
ATOM 2428 C C . LEU B 1 142 ? 7.102 -16.797 -4.457 1 96.38 142 LEU B C 1
ATOM 2430 O O . LEU B 1 142 ? 6.164 -17.594 -4.375 1 96.38 142 LEU B O 1
ATOM 2434 N N . ILE B 1 143 ? 7.457 -15.977 -3.502 1 94.69 143 ILE B N 1
ATOM 2435 C CA . ILE B 1 143 ? 6.617 -15.742 -2.332 1 94.69 143 ILE B CA 1
ATOM 2436 C C . ILE B 1 143 ? 5.961 -14.367 -2.436 1 94.69 143 ILE B C 1
ATOM 2438 O O . ILE B 1 143 ? 6.645 -13.359 -2.645 1 94.69 143 ILE B O 1
ATOM 2442 N N . GLU B 1 144 ? 4.668 -14.32 -2.359 1 93.38 144 GLU B N 1
ATOM 2443 C CA . GLU B 1 144 ? 3.902 -13.078 -2.395 1 93.38 144 GLU B CA 1
ATOM 2444 C C . GLU B 1 144 ? 3.049 -12.922 -1.139 1 93.38 144 GLU B C 1
ATOM 2446 O O . GLU B 1 144 ? 2.207 -13.773 -0.843 1 93.38 144 GLU B O 1
ATOM 2451 N N . CYS B 1 145 ? 3.316 -11.82 -0.451 1 89.31 145 CYS B N 1
ATOM 2452 C CA . CYS B 1 145 ? 2.518 -11.562 0.742 1 89.31 145 CYS B CA 1
ATOM 2453 C C . CYS B 1 145 ? 1.596 -10.367 0.537 1 89.31 145 CYS B C 1
ATOM 2455 O O . CYS B 1 145 ? 1.934 -9.438 -0.196 1 89.31 145 CYS B O 1
ATOM 2457 N N . TRP B 1 146 ? 0.446 -10.438 1.137 1 85 146 TRP B N 1
ATOM 2458 C CA . TRP B 1 146 ? -0.54 -9.359 1.133 1 85 146 TRP B CA 1
ATOM 2459 C C . TRP B 1 146 ? -1.368 -9.375 2.412 1 85 146 TRP B C 1
ATOM 2461 O O . TRP B 1 146 ? -0.971 -9.984 3.41 1 85 146 TRP B O 1
ATOM 2471 N N . GLU B 1 147 ? -2.391 -8.68 2.465 1 79.56 147 GLU B N 1
ATOM 2472 C CA . GLU B 1 147 ? -3.109 -8.469 3.719 1 79.56 147 GLU B CA 1
ATOM 2473 C C . GLU B 1 147 ? -3.662 -9.773 4.27 1 79.56 147 GLU B C 1
ATOM 2475 O O . GLU B 1 147 ? -3.725 -9.969 5.484 1 79.56 147 GLU B O 1
ATOM 2480 N N . GLN B 1 148 ? -3.984 -10.641 3.453 1 84.12 148 GLN B N 1
ATOM 2481 C CA . GLN B 1 148 ? -4.645 -11.875 3.875 1 84.12 148 GLN B CA 1
ATOM 2482 C C . GLN B 1 148 ? -3.631 -12.984 4.133 1 84.12 148 GLN B C 1
ATOM 2484 O O . GLN B 1 148 ? -3.988 -14.055 4.617 1 84.12 148 GLN B O 1
ATOM 2489 N N . GLY B 1 149 ? -2.453 -12.695 3.918 1 87.38 149 GLY B N 1
ATOM 2490 C CA . GLY B 1 149 ? -1.423 -13.695 4.129 1 87.38 149 GLY B CA 1
ATOM 2491 C C . GLY B 1 149 ? -0.352 -13.688 3.053 1 87.38 149 GLY B C 1
ATOM 2492 O O . GLY B 1 149 ? 0.074 -12.617 2.604 1 87.38 149 GLY B O 1
ATOM 2493 N N . CYS B 1 150 ? 0.161 -14.961 2.834 1 92.56 150 CYS B N 1
ATOM 2494 C CA . CYS B 1 150 ? 1.163 -15.117 1.787 1 92.56 150 CYS B CA 1
ATOM 2495 C C . CYS B 1 150 ? 0.823 -16.297 0.88 1 92.56 150 CYS B C 1
ATOM 2497 O O . CYS B 1 150 ? -0.02 -17.125 1.225 1 92.56 150 CYS B O 1
ATOM 2499 N N . GLY B 1 151 ? 1.34 -16.266 -0.262 1 94.81 151 GLY B N 1
ATOM 2500 C CA . GLY B 1 151 ? 1.2 -17.328 -1.239 1 94.81 151 GLY B CA 1
ATOM 2501 C C . GLY B 1 151 ? 2.494 -17.641 -1.966 1 94.81 151 GLY B C 1
ATOM 2502 O O . GLY B 1 151 ? 3.455 -16.875 -1.896 1 94.81 151 GLY B O 1
ATOM 2503 N N . VAL B 1 152 ? 2.432 -18.875 -2.578 1 95.94 152 VAL B N 1
ATOM 2504 C CA . VAL B 1 152 ? 3.656 -19.359 -3.211 1 95.94 152 VAL B CA 1
ATOM 2505 C C . VAL B 1 152 ? 3.369 -19.75 -4.656 1 95.94 152 VAL B C 1
ATOM 2507 O O . VAL B 1 152 ? 2.26 -20.172 -4.984 1 95.94 152 VAL B O 1
ATOM 2510 N N . LEU B 1 153 ? 4.277 -19.453 -5.508 1 96.44 153 LEU B N 1
ATOM 2511 C CA . LEU B 1 153 ? 4.383 -20 -6.852 1 96.44 153 LEU B CA 1
ATOM 2512 C C . LEU B 1 153 ? 5.754 -20.641 -7.074 1 96.44 153 LEU B C 1
ATOM 2514 O O . LEU B 1 153 ? 6.777 -20.031 -6.762 1 96.44 153 LEU B O 1
ATOM 2518 N N . MET B 1 154 ? 5.715 -21.938 -7.453 1 96.88 154 MET B N 1
ATOM 2519 C CA . MET B 1 154 ? 6.977 -22.578 -7.797 1 96.88 154 MET B CA 1
ATOM 2520 C C . MET B 1 154 ? 6.832 -23.422 -9.055 1 96.88 154 MET B C 1
ATOM 2522 O O . MET B 1 154 ? 5.957 -24.297 -9.125 1 96.88 154 MET B O 1
ATOM 2526 N N . ASP B 1 155 ? 7.609 -23.109 -10.023 1 96.38 155 ASP B N 1
ATOM 2527 C CA . ASP B 1 155 ? 7.598 -23.875 -11.273 1 96.38 155 ASP B CA 1
ATOM 2528 C C . ASP B 1 155 ? 8.805 -23.516 -12.133 1 96.38 155 ASP B C 1
ATOM 2530 O O . ASP B 1 155 ? 9.555 -22.594 -11.82 1 96.38 155 ASP B O 1
ATOM 2534 N N . LYS B 1 156 ? 9.016 -24.344 -13.125 1 96.5 156 LYS B N 1
ATOM 2535 C CA . LYS B 1 156 ? 10.023 -23.984 -14.117 1 96.5 156 LYS B CA 1
ATOM 2536 C C . LYS B 1 156 ? 9.711 -22.641 -14.758 1 96.5 156 LYS B C 1
ATOM 2538 O O . LYS B 1 156 ? 8.555 -22.359 -15.07 1 96.5 156 LYS B O 1
ATOM 2543 N N . ILE B 1 157 ? 10.758 -21.859 -14.922 1 94.94 157 ILE B N 1
ATOM 2544 C CA . ILE B 1 157 ? 10.602 -20.484 -15.383 1 94.94 157 ILE B CA 1
ATOM 2545 C C . ILE B 1 157 ? 9.93 -20.469 -16.766 1 94.94 157 ILE B C 1
ATOM 2547 O O . ILE B 1 157 ? 9.055 -19.641 -17.031 1 94.94 157 ILE B O 1
ATOM 2551 N N . ASP B 1 158 ? 10.227 -21.406 -17.641 1 92.88 158 ASP B N 1
ATOM 2552 C CA . ASP B 1 158 ? 9.656 -21.484 -18.984 1 92.88 158 ASP B CA 1
ATOM 2553 C C . ASP B 1 158 ? 8.156 -21.75 -18.922 1 92.88 158 ASP B C 1
ATOM 2555 O O . ASP B 1 158 ? 7.398 -21.25 -19.766 1 92.88 158 ASP B O 1
ATOM 2559 N N . LEU B 1 159 ? 7.742 -22.531 -17.922 1 93.62 159 LEU B N 1
ATOM 2560 C CA . LEU B 1 159 ? 6.324 -22.828 -17.766 1 93.62 159 LEU B CA 1
ATOM 2561 C C . LEU B 1 159 ? 5.594 -21.641 -17.141 1 93.62 159 LEU B C 1
ATOM 2563 O O . LEU B 1 159 ? 4.469 -21.328 -17.531 1 93.62 159 LEU B O 1
ATOM 2567 N N . ILE B 1 160 ? 6.234 -20.969 -16.203 1 94.56 160 ILE B N 1
ATOM 2568 C CA . ILE B 1 160 ? 5.633 -19.828 -15.508 1 94.56 160 ILE B CA 1
ATOM 2569 C C . ILE B 1 160 ? 5.293 -18.734 -16.516 1 94.56 160 ILE B C 1
ATOM 2571 O O . ILE B 1 160 ? 4.254 -18.078 -16.406 1 94.56 160 ILE B O 1
ATOM 2575 N N . LYS B 1 161 ? 6.105 -18.562 -17.5 1 89 161 LYS B N 1
ATOM 2576 C CA . LYS B 1 161 ? 5.922 -17.516 -18.516 1 89 161 LYS B CA 1
ATOM 2577 C C . LYS B 1 161 ? 4.605 -17.703 -19.266 1 89 161 LYS B C 1
ATOM 2579 O O . LYS B 1 161 ? 4.086 -16.766 -19.859 1 89 161 LYS B O 1
ATOM 2584 N N . GLU B 1 162 ? 4.105 -18.906 -19.172 1 92 162 GLU B N 1
ATOM 2585 C CA . GLU B 1 162 ? 2.885 -19.219 -19.906 1 92 162 GLU B CA 1
ATOM 2586 C C . GLU B 1 162 ? 1.645 -18.766 -19.141 1 92 162 GLU B C 1
ATOM 2588 O O . GLU B 1 162 ? 0.556 -18.672 -19.719 1 92 162 GLU B O 1
ATOM 2593 N N . TYR B 1 163 ? 1.891 -18.578 -17.844 1 94.06 163 TYR B N 1
ATOM 2594 C CA . TYR B 1 163 ? 0.662 -18.281 -17.109 1 94.06 163 TYR B CA 1
ATOM 2595 C C . TYR B 1 163 ? 0.881 -17.172 -16.094 1 94.06 163 TYR B C 1
ATOM 2597 O O . TYR B 1 163 ? -0.011 -16.875 -15.305 1 94.06 163 TYR B O 1
ATOM 2605 N N . ALA B 1 164 ? 1.97 -16.578 -16.062 1 94.19 164 ALA B N 1
ATOM 2606 C CA . ALA B 1 164 ? 2.252 -15.477 -15.148 1 94.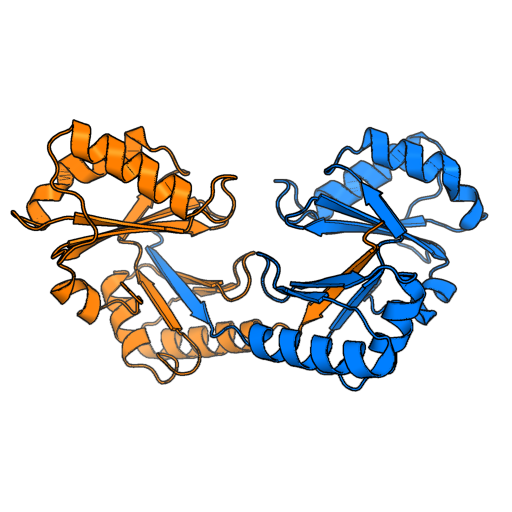19 164 ALA B CA 1
ATOM 2607 C C . ALA B 1 164 ? 2.986 -14.352 -15.867 1 94.19 164 ALA B C 1
ATOM 2609 O O . ALA B 1 164 ? 3.617 -14.57 -16.906 1 94.19 164 ALA B O 1
ATOM 2610 N N . LEU B 1 165 ? 2.725 -13.203 -15.461 1 90.75 165 LEU B N 1
ATOM 2611 C CA . LEU B 1 165 ? 3.473 -12.023 -15.883 1 90.75 165 LEU B CA 1
ATOM 2612 C C . LEU B 1 165 ? 4.371 -11.516 -14.758 1 90.75 165 LEU B C 1
ATOM 2614 O O . LEU B 1 165 ? 3.902 -10.836 -13.836 1 90.75 165 LEU B O 1
ATOM 2618 N N . ILE B 1 166 ? 5.605 -11.898 -14.75 1 87.06 166 ILE B N 1
ATOM 2619 C CA . ILE B 1 166 ? 6.57 -11.586 -13.703 1 87.06 166 ILE B CA 1
ATOM 2620 C C . ILE B 1 166 ? 7.895 -11.156 -14.328 1 87.06 166 ILE B C 1
ATOM 2622 O O . ILE B 1 166 ? 8.312 -11.703 -15.352 1 87.06 166 ILE B O 1
ATOM 2626 N N . ASN B 1 167 ? 8.414 -10.008 -13.828 1 70.38 167 ASN B N 1
ATOM 2627 C CA . ASN B 1 167 ? 9.766 -9.641 -14.234 1 70.38 167 ASN B CA 1
ATOM 2628 C C . ASN B 1 167 ? 10.82 -10.398 -13.43 1 70.38 167 ASN B C 1
ATOM 2630 O O . ASN B 1 167 ? 10.977 -10.156 -12.234 1 70.38 167 ASN B O 1
ATOM 2634 N N . ILE B 1 168 ? 11.336 -11.406 -13.906 1 62.59 168 ILE B N 1
ATOM 2635 C CA . ILE B 1 168 ? 12.297 -12.273 -13.242 1 62.59 168 ILE B CA 1
ATOM 2636 C C . ILE B 1 168 ? 13.703 -11.703 -13.406 1 62.59 168 ILE B C 1
ATOM 2638 O O . ILE B 1 168 ? 14.672 -12.242 -12.859 1 62.59 168 ILE B O 1
ATOM 2642 N N . LYS B 1 169 ? 13.961 -10.344 -13.578 1 52.41 169 LYS B N 1
ATOM 2643 C CA . LYS B 1 169 ? 15.336 -9.883 -13.758 1 52.41 169 LYS B CA 1
ATOM 2644 C C . LYS B 1 169 ? 16.094 -9.852 -12.438 1 52.41 169 LYS B C 1
ATOM 2646 O O . LYS B 1 169 ? 15.492 -9.625 -11.383 1 52.41 169 LYS B O 1
#

Radius of gyration: 22.77 Å; Cα contacts (8 Å, |Δi|>4): 672; chains: 2; bounding box: 44×59×53 Å

Foldseek 3Di:
DDDDDDDDDPQPVVVVQVVVCVVCCVVPNDKHWDDFPDRLDIDIDDPDQQLVSLLVVCPDPCDPPVDQKFDRFPDFDAALDLVVVLVVCVVPVVQQPLWAEEEFEDRPPRPDHRVRSRVVSQVVNVVVVGRYDLPPTQKYWYWYAGDVHIGIDIHGPVVCVNRIRDDSD/DDDDDDDDDPQPVVVVQVVVCVVCCVVPNDKHWDDFPDRLDIDIDDPDQQLVSLLVVCPDPCDPPVDQKFDRFPDFDAALDLVVVLVVCVVPVVQQPLWAEEEFEDRPPRPDHRVRSRVVSQVVNVVVVGRYDLPPTQKYWYWYAGD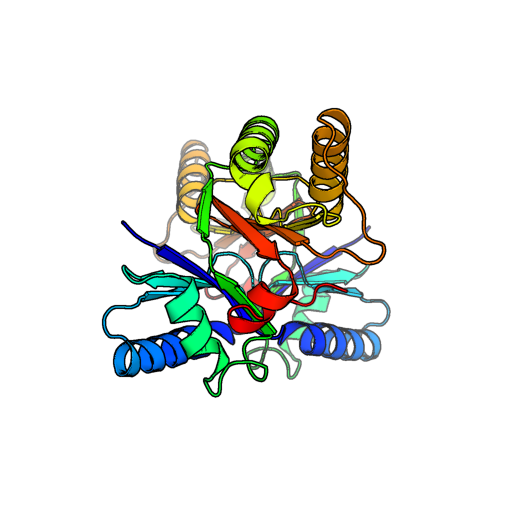VHIGIDIHGPVVCVNRIRDDSD

Sequence (338 aa):
MVNVILATTKPRNSRIAKDLEDYLIVKLGNVKVTKSRFSGLLVIETELDPTLVSRVILRSPFAGTVLFRIVPIIEHINGLNLEDLVNWVLRRINQCGDQRLLVRCRARGHGVSDSGCELELARMLKERGINVGVKSPGCLLLIECWEQGCGVLMDKIDLIKEYALINIKMVNVILATTKPRNSRIAKDLEDYLIVKLGNVKVTKSRFSGLLVIETELDPTLVSRVILRSPFAGTVLFRIVPIIEHINGLNLEDLVNWVLRRINQCGDQRLLVRCRARGHGVSDSGCELELARMLKERGINVGVKSPGCLLLIECWEQGCGVLMDKIDLIKEYALINIK

Organism: Caldivirga maquilingensis (strain ATCC 700844 / DSM 13496 / JCM 10307 / IC-167) (NCBI:txid397948)

Nearest PDB structures (foldseek):
  3g8q-assembly2_C  TM=7.565E-01  e=8.248E-05  Methanopyrus kandleri
  6zxy-assembly1_B  TM=6.102E-01  e=1.956E-03  Archaeoglobus fulgidus
  2dir-assembly1_A  TM=6.740E-01  e=8.103E-03  Homo sapiens
  6zxw-assembly1_G  TM=6.031E-01  e=6.258E-03  Archaeoglobus fulgidus
  2c5s-assembly1_A-2  TM=4.953E-01  e=1.244E-03  Bacillus anthracis str. Ames